Protein AF-A0A4Q7V393-F1 (afdb_monomer)

Mean predicted aligned error: 15.97 Å

Radius of gyration: 27.78 Å; Cα contacts (8 Å, |Δi|>4): 470; chains: 1; bounding box: 63×89×75 Å

pLDDT: mean 82.36, std 20.72, range [25.22, 98.75]

Sequence (342 aa):
MAPRPWSHGHVVAIVEAVCAVVAAGYLVVIGVSAEVEGTAGRSAFDRGLPFLAALVVLALLGRWAVRSWRTAERERAHHQPGHREPGRVELPGTGAAGQAGAEPSGDGSIHDSPRDEQPEVRPTLSGPGRDAVAKVVSVLADAEIFRPQVPDPRLLEQAVADHGEPVTVQAVLAALHEADYWNPGFRFDDHTAALAFHDSHVEQDPGSLRHQIDDLARLTAGEVAIVAGDIDVEWVDGVRAARTRVTLTVGGERLALDYLGTAKQLSTVIPVAVARTLRGLPDGKRPTRRLAWLWSDQGVWITVLPAGVDLARLDADLGDLLEAGVGWEWVDEQQPMAAGEE

Foldseek 3Di:
DDPDDDDPLLVVLVVLLVVLVVQLVVLVVVLVVVVVVPPPPDDPCVSCVSNVVSVVSCVVSVV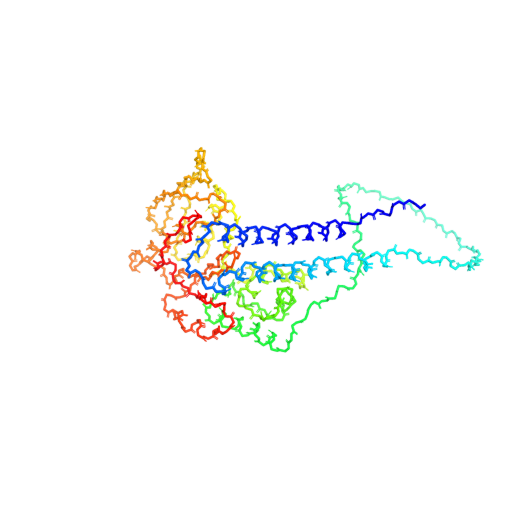VSVVSVVVSVVVVVVVDDDDDDPDDDDDDDDDDDDDDDDDDDDDDDDDPDPDPDDPPPQQADDPVQLVLLVLLLVLCVVQVQWPPDRDDSVLLGRQLCVVNPPAANVSSLVSLVVSCVVPVPRDSCRTHLFKDWQFFQAFQDQVSVVVVQVSVQSNCPPQKHKAWDDWDWADDPPDQKIWIWTWIAINNRIDIDTDIARRRGDWLRVVQVNQLVLVVDDPVRRGQWGWKWWDDPGGIMIGTGGPPDDQVVSCVSSDPSHDDPIGIDGSNVDDTDGRHGD

Structure (mmCIF, N/CA/C/O backbone):
data_AF-A0A4Q7V393-F1
#
_entry.id   AF-A0A4Q7V393-F1
#
loop_
_atom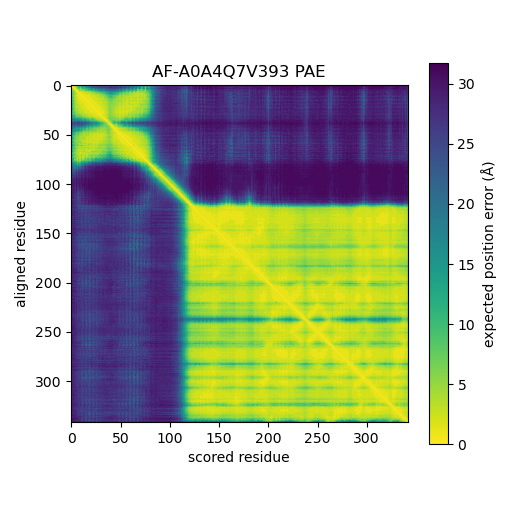_site.group_PDB
_atom_site.id
_atom_site.type_symbol
_atom_site.label_atom_id
_atom_site.label_alt_id
_atom_site.label_comp_id
_atom_site.label_asym_id
_atom_site.label_entity_id
_atom_site.label_seq_id
_atom_site.pdbx_PDB_ins_code
_atom_site.Cartn_x
_atom_site.Cartn_y
_atom_site.Cartn_z
_atom_site.occupancy
_atom_site.B_iso_or_equiv
_atom_site.auth_seq_id
_atom_site.auth_comp_id
_atom_site.auth_asym_id
_atom_site.auth_atom_id
_atom_site.pdbx_PDB_model_num
ATOM 1 N N . MET A 1 1 ? 10.452 -25.549 -51.035 1.00 43.84 1 MET A N 1
ATOM 2 C CA . MET A 1 1 ? 10.735 -25.080 -49.661 1.00 43.84 1 MET A CA 1
ATOM 3 C C . MET A 1 1 ? 9.426 -25.099 -48.895 1.00 43.84 1 MET A C 1
ATOM 5 O O . MET A 1 1 ? 8.494 -24.458 -49.356 1.00 43.84 1 MET A O 1
ATOM 9 N N . ALA A 1 2 ? 9.324 -25.852 -47.798 1.00 38.72 2 ALA A N 1
ATOM 10 C CA . ALA A 1 2 ? 8.160 -25.749 -46.916 1.00 38.72 2 ALA A CA 1
ATOM 11 C C . ALA A 1 2 ? 8.240 -24.437 -46.105 1.00 38.72 2 ALA A C 1
ATOM 13 O O . ALA A 1 2 ? 9.357 -24.034 -45.754 1.00 38.72 2 ALA A O 1
ATOM 14 N N . PRO A 1 3 ? 7.113 -23.762 -45.811 1.00 50.28 3 PRO A N 1
ATOM 15 C CA . PRO A 1 3 ? 7.113 -22.612 -44.912 1.00 50.28 3 PRO A CA 1
ATOM 16 C C . PRO A 1 3 ? 7.606 -23.051 -43.527 1.00 50.28 3 PRO A C 1
ATOM 18 O O . PRO A 1 3 ? 7.148 -24.052 -42.980 1.00 50.28 3 PRO A O 1
ATOM 21 N N . ARG A 1 4 ? 8.590 -22.330 -42.980 1.00 62.09 4 ARG A N 1
ATOM 22 C CA . ARG A 1 4 ? 9.198 -22.661 -41.682 1.00 62.09 4 ARG A CA 1
ATOM 23 C C . ARG A 1 4 ? 8.224 -22.299 -40.549 1.00 62.09 4 ARG A C 1
ATOM 25 O O . ARG A 1 4 ? 7.749 -21.162 -40.547 1.00 62.09 4 ARG A O 1
ATOM 32 N N . PRO A 1 5 ? 7.948 -23.200 -39.588 1.00 71.31 5 PRO A N 1
ATOM 33 C CA . PRO A 1 5 ? 6.987 -22.935 -38.521 1.00 71.31 5 PRO A CA 1
ATOM 34 C C . PRO A 1 5 ? 7.449 -21.782 -37.621 1.00 71.31 5 PRO A C 1
ATOM 36 O O . PRO A 1 5 ? 8.633 -21.655 -37.288 1.00 71.31 5 PRO A O 1
ATOM 39 N N . TRP A 1 6 ? 6.511 -20.917 -37.242 1.00 73.50 6 TRP A N 1
ATOM 40 C CA . TRP A 1 6 ? 6.745 -19.815 -36.307 1.00 73.50 6 TRP A CA 1
ATOM 41 C C . TRP A 1 6 ? 6.840 -20.353 -34.873 1.00 73.50 6 TRP A C 1
ATOM 43 O O . TRP A 1 6 ? 6.048 -21.212 -34.497 1.00 73.50 6 TRP A O 1
ATOM 53 N N . SER A 1 7 ? 7.829 -19.898 -34.090 1.00 77.88 7 SER A N 1
ATOM 54 C CA . SER A 1 7 ? 7.864 -20.198 -32.647 1.00 77.88 7 SER A CA 1
ATOM 55 C C . SER A 1 7 ? 6.992 -19.200 -31.885 1.00 77.88 7 SER A C 1
ATOM 57 O O . SER A 1 7 ? 6.671 -18.135 -32.416 1.00 77.88 7 SER A O 1
ATOM 59 N N . HIS A 1 8 ? 6.651 -19.522 -30.636 1.00 73.00 8 HIS A N 1
ATOM 60 C CA . HIS A 1 8 ? 5.825 -18.676 -29.771 1.00 73.00 8 HIS A CA 1
ATOM 61 C C . HIS A 1 8 ? 6.322 -17.217 -29.715 1.00 73.00 8 HIS A C 1
ATOM 63 O O . HIS A 1 8 ? 5.547 -16.302 -29.980 1.00 73.00 8 HIS A O 1
ATOM 69 N N . GLY A 1 9 ? 7.630 -16.994 -29.530 1.00 72.00 9 GLY A N 1
ATOM 70 C CA . GLY A 1 9 ? 8.226 -15.650 -29.527 1.00 72.00 9 GLY A CA 1
ATOM 71 C C . GLY A 1 9 ? 8.060 -14.858 -30.836 1.00 72.00 9 GLY A C 1
ATOM 72 O O . GLY A 1 9 ? 7.970 -13.635 -30.802 1.00 72.00 9 GLY A O 1
ATOM 73 N N . HIS A 1 10 ? 7.928 -15.524 -31.992 1.00 76.69 10 HIS A N 1
ATOM 74 C CA . HIS A 1 10 ? 7.616 -14.835 -33.255 1.00 76.69 10 HIS A CA 1
ATOM 75 C C . HIS A 1 10 ? 6.139 -14.441 -33.340 1.00 76.69 10 HIS A C 1
ATOM 77 O O . HIS A 1 10 ? 5.823 -13.425 -33.948 1.00 76.69 10 HIS A O 1
ATOM 83 N N . VAL A 1 11 ? 5.235 -15.221 -32.735 1.00 79.12 11 VAL A N 1
ATOM 84 C CA . VAL A 1 11 ? 3.811 -14.867 -32.643 1.00 79.12 11 VAL A CA 1
ATOM 85 C C . VAL A 1 11 ? 3.636 -13.661 -31.720 1.00 79.12 11 VAL A C 1
ATOM 87 O O . VAL A 1 11 ? 2.995 -12.694 -32.121 1.00 79.12 11 VAL A O 1
ATOM 90 N N . VAL A 1 12 ? 4.279 -13.671 -30.547 1.00 75.00 12 VAL A N 1
ATOM 91 C CA . VAL A 1 12 ? 4.282 -12.544 -29.596 1.00 75.00 12 VAL A CA 1
ATOM 92 C C . VAL A 1 12 ? 4.830 -11.270 -30.250 1.00 75.00 12 VAL A C 1
ATOM 94 O O . VAL A 1 12 ? 4.124 -10.267 -30.301 1.00 75.00 12 VAL A O 1
ATOM 97 N N . ALA A 1 13 ? 6.011 -11.327 -30.877 1.00 73.75 13 ALA A N 1
ATOM 98 C CA . ALA A 1 13 ? 6.601 -10.174 -31.567 1.00 73.75 13 ALA A CA 1
ATOM 99 C C . ALA A 1 13 ? 5.730 -9.624 -32.720 1.00 73.75 13 ALA A C 1
ATOM 101 O O . ALA A 1 13 ? 5.739 -8.423 -32.991 1.00 73.75 13 ALA A O 1
ATOM 102 N N . ILE A 1 14 ? 4.961 -10.481 -33.407 1.00 83.12 14 ILE A N 1
ATOM 103 C CA . ILE A 1 14 ? 3.998 -10.049 -34.434 1.00 83.12 14 ILE A CA 1
ATOM 104 C C . ILE A 1 14 ? 2.790 -9.356 -33.795 1.00 83.12 14 ILE A C 1
ATOM 106 O O . ILE A 1 14 ? 2.355 -8.328 -34.310 1.00 83.12 14 ILE A O 1
ATOM 110 N N . VAL A 1 15 ? 2.262 -9.874 -32.682 1.00 83.19 15 VAL A N 1
ATOM 111 C CA . VAL A 1 15 ? 1.162 -9.232 -31.942 1.00 83.19 15 VAL A CA 1
ATOM 112 C C . VAL A 1 15 ? 1.597 -7.862 -31.415 1.00 83.19 15 VAL A C 1
ATOM 114 O O . VAL A 1 15 ? 0.898 -6.882 -31.654 1.00 83.19 15 VAL A O 1
ATOM 117 N N . GLU A 1 16 ? 2.781 -7.756 -30.808 1.00 76.56 16 GLU A N 1
ATOM 118 C CA . GLU A 1 16 ? 3.372 -6.485 -30.359 1.00 76.56 16 GLU A CA 1
ATOM 119 C C . GLU A 1 16 ? 3.506 -5.472 -31.510 1.00 76.56 16 GLU A C 1
ATOM 121 O O . GLU A 1 16 ? 3.095 -4.316 -31.379 1.00 76.56 16 GLU A O 1
ATOM 126 N N . ALA A 1 17 ? 4.014 -5.907 -32.670 1.00 77.06 17 ALA A N 1
ATOM 127 C CA . ALA A 1 17 ? 4.135 -5.058 -33.855 1.00 77.06 17 ALA A CA 1
ATOM 128 C C . ALA A 1 17 ? 2.769 -4.608 -34.411 1.00 77.06 17 ALA A C 1
ATOM 130 O O . ALA A 1 17 ? 2.624 -3.459 -34.832 1.00 77.06 17 ALA A O 1
ATOM 131 N N . VAL A 1 18 ? 1.754 -5.480 -34.395 1.00 86.31 18 VAL A N 1
ATOM 132 C CA . VAL A 1 18 ? 0.382 -5.129 -34.798 1.00 86.31 18 VAL A CA 1
ATOM 133 C C . VAL A 1 18 ? -0.223 -4.121 -33.820 1.00 86.31 18 VAL A C 1
ATOM 135 O O . VAL A 1 18 ? -0.760 -3.108 -34.266 1.00 86.31 18 VAL A O 1
ATOM 138 N N . CYS A 1 19 ? -0.079 -4.328 -32.509 1.00 80.19 19 CYS A N 1
ATOM 139 C CA . CYS A 1 19 ? -0.528 -3.382 -31.486 1.00 80.19 19 CYS A CA 1
ATOM 140 C C . CYS A 1 19 ? 0.135 -2.004 -31.648 1.00 80.19 19 CYS A C 1
ATOM 142 O O . CYS A 1 19 ? -0.559 -0.989 -31.600 1.00 80.19 19 CYS A O 1
ATOM 144 N N . ALA A 1 20 ? 1.443 -1.958 -31.934 1.00 77.38 20 ALA A N 1
ATOM 145 C CA . ALA A 1 20 ? 2.168 -0.715 -32.208 1.00 77.38 20 ALA A CA 1
ATOM 146 C C . ALA A 1 20 ? 1.580 0.063 -33.399 1.00 77.38 20 ALA A C 1
ATOM 148 O O . ALA A 1 20 ? 1.362 1.273 -33.313 1.00 77.38 20 ALA A O 1
ATOM 149 N N . VAL A 1 21 ? 1.290 -0.635 -34.503 1.00 85.56 21 VAL A N 1
ATOM 150 C CA . VAL A 1 21 ? 0.702 -0.037 -35.713 1.00 85.56 21 VAL A CA 1
ATOM 151 C C . VAL A 1 21 ? -0.740 0.419 -35.473 1.00 85.56 21 VAL A C 1
ATOM 153 O O . VAL A 1 21 ? -1.108 1.504 -35.919 1.00 85.56 21 VAL A O 1
ATOM 156 N N . VAL A 1 22 ? -1.548 -0.360 -34.748 1.00 87.75 22 VAL A N 1
ATOM 157 C CA . VAL A 1 22 ? -2.942 -0.006 -34.425 1.00 87.75 22 VAL A CA 1
ATOM 158 C C . VAL A 1 22 ? -3.004 1.221 -33.511 1.00 87.75 22 VAL A C 1
ATOM 160 O O . VAL A 1 22 ? -3.736 2.161 -33.818 1.00 87.75 22 VAL A O 1
ATOM 163 N N . ALA A 1 23 ? -2.206 1.262 -32.440 1.00 83.25 23 ALA A N 1
ATOM 164 C CA . ALA A 1 23 ? -2.167 2.392 -31.510 1.00 83.25 23 ALA A CA 1
ATOM 165 C C . ALA A 1 23 ? -1.696 3.688 -32.194 1.00 83.25 23 ALA A C 1
ATOM 167 O O . ALA A 1 23 ? -2.31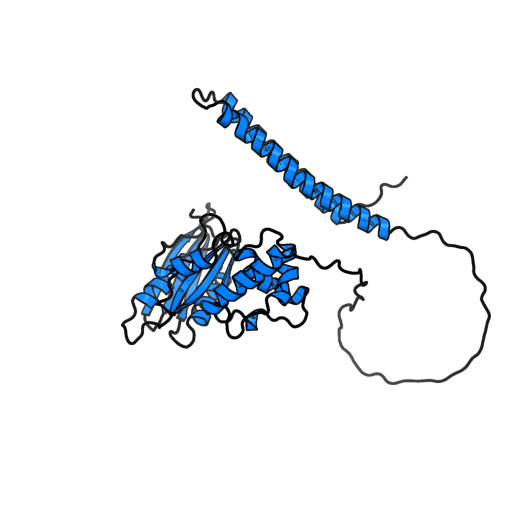0 4.744 -32.039 1.00 83.25 23 ALA A O 1
ATOM 168 N N . ALA A 1 24 ? -0.650 3.610 -33.020 1.00 84.25 24 ALA A N 1
ATOM 169 C CA . ALA A 1 24 ? -0.167 4.761 -33.776 1.00 84.25 24 ALA A CA 1
ATOM 170 C C . ALA A 1 24 ? -1.152 5.213 -34.865 1.00 84.25 24 ALA A C 1
ATOM 172 O O . ALA A 1 24 ? -1.355 6.412 -35.051 1.00 84.25 24 ALA A O 1
ATOM 173 N N . GLY A 1 25 ? -1.813 4.271 -35.546 1.00 85.69 25 GLY A N 1
ATOM 174 C CA . GLY A 1 25 ? -2.884 4.566 -36.497 1.00 85.69 25 GLY A CA 1
ATOM 175 C C . GLY A 1 25 ? -4.063 5.287 -35.841 1.00 85.69 25 GLY A C 1
ATOM 176 O O . GLY A 1 25 ? -4.562 6.265 -36.391 1.00 85.69 25 GLY A O 1
ATOM 177 N N . TYR A 1 26 ? -4.456 4.872 -34.634 1.00 87.50 26 TYR A N 1
ATOM 178 C CA . TYR A 1 26 ? -5.497 5.535 -33.845 1.00 87.50 26 TYR A CA 1
ATOM 179 C C . TYR A 1 26 ? -5.123 6.983 -33.479 1.00 87.50 26 TYR A C 1
ATOM 181 O O . TYR A 1 26 ? -5.926 7.895 -33.677 1.00 87.50 26 TYR A O 1
ATOM 189 N N . LEU A 1 27 ? -3.881 7.227 -33.044 1.00 86.19 27 LEU A N 1
ATOM 190 C CA . LEU A 1 27 ? -3.377 8.579 -32.759 1.00 86.19 27 LEU A CA 1
ATOM 191 C C . LEU A 1 27 ? -3.322 9.474 -34.013 1.00 86.19 27 LEU A C 1
ATOM 193 O O . LEU A 1 27 ? -3.651 10.659 -33.941 1.00 86.19 27 LEU A O 1
ATOM 197 N N . VAL A 1 28 ? -2.977 8.911 -35.176 1.00 85.25 28 VAL A N 1
ATOM 198 C CA . VAL A 1 28 ? -3.048 9.616 -36.470 1.00 85.25 28 VAL A CA 1
ATOM 199 C C . VAL A 1 28 ? -4.495 9.947 -36.849 1.00 85.25 28 VAL A C 1
ATOM 201 O O . VAL A 1 28 ? -4.754 11.059 -37.305 1.00 85.25 28 VAL A O 1
ATOM 204 N N . VAL A 1 29 ? -5.448 9.035 -36.624 1.00 85.19 29 VAL A N 1
ATOM 205 C CA . VAL A 1 29 ? -6.881 9.296 -36.854 1.00 85.19 29 VAL A CA 1
ATOM 206 C C . VAL A 1 29 ? -7.386 10.422 -35.950 1.00 85.19 29 VAL A C 1
ATOM 208 O O . VAL A 1 29 ? -8.037 11.329 -36.457 1.00 85.19 29 VAL A O 1
ATOM 211 N N . ILE A 1 30 ? -7.017 10.445 -34.663 1.00 80.81 30 ILE A N 1
ATOM 212 C CA . ILE A 1 30 ? -7.329 11.567 -33.756 1.00 80.81 30 ILE A CA 1
ATOM 213 C C . ILE A 1 30 ? -6.773 12.891 -34.302 1.00 80.81 30 ILE A C 1
ATOM 215 O O . ILE A 1 30 ? -7.498 13.886 -34.347 1.00 80.81 30 ILE A O 1
ATOM 219 N N . GLY A 1 31 ? -5.511 12.904 -34.749 1.00 79.50 31 GLY A N 1
ATOM 220 C CA . GLY A 1 31 ? -4.879 14.089 -35.336 1.00 79.50 31 GLY A CA 1
ATOM 221 C C . GLY A 1 31 ? -5.621 14.611 -36.571 1.00 79.50 31 GLY A C 1
ATOM 222 O O . GLY A 1 31 ? -5.938 15.796 -36.642 1.00 79.50 31 GLY A O 1
ATOM 223 N N . VAL A 1 32 ? -5.960 13.725 -37.512 1.00 79.38 32 VAL A N 1
ATOM 224 C CA . VAL A 1 32 ? -6.678 14.084 -38.749 1.00 79.38 32 VAL A CA 1
ATOM 225 C C . VAL A 1 32 ? -8.117 14.528 -38.464 1.00 79.38 32 VAL A C 1
ATOM 227 O O . VAL A 1 32 ? -8.558 15.539 -39.008 1.00 79.38 32 VAL A O 1
ATOM 230 N N . SER A 1 33 ? -8.850 13.831 -37.591 1.00 77.50 33 SER A N 1
ATOM 231 C CA . SER A 1 33 ? -10.214 14.218 -37.204 1.00 77.50 33 SER A CA 1
ATOM 232 C C . SER A 1 33 ? -10.251 15.611 -36.568 1.00 77.50 33 SER A C 1
ATOM 234 O O . SER A 1 33 ? -11.109 16.420 -36.919 1.00 77.50 33 SER A O 1
ATOM 236 N N . ALA A 1 34 ? -9.270 15.934 -35.719 1.00 68.88 34 ALA A N 1
ATOM 237 C CA . ALA A 1 34 ? -9.140 17.254 -35.105 1.00 68.88 34 ALA A CA 1
ATOM 238 C C . ALA A 1 34 ? -8.834 18.387 -36.110 1.00 68.88 34 ALA A C 1
ATOM 240 O O . ALA A 1 34 ? -9.164 19.541 -35.831 1.00 68.88 34 ALA A O 1
ATOM 241 N N . GLU A 1 35 ? -8.229 18.095 -37.268 1.00 66.56 35 GLU A N 1
ATOM 242 C CA . GLU A 1 35 ? -8.070 19.075 -38.353 1.00 66.56 35 GLU A CA 1
ATOM 243 C C . GLU A 1 35 ? -9.347 19.228 -39.194 1.00 66.56 35 GLU A C 1
ATOM 245 O O . GLU A 1 35 ? -9.724 20.352 -39.536 1.00 66.56 35 GLU A O 1
ATOM 250 N N . VAL A 1 36 ? -10.040 18.123 -39.497 1.00 65.31 36 VAL A N 1
ATOM 251 C CA . VAL A 1 36 ? -11.263 18.117 -40.326 1.00 65.31 36 VAL A CA 1
ATOM 252 C C . VAL A 1 36 ? -12.432 18.840 -39.647 1.00 65.31 36 VAL A C 1
ATOM 254 O O . VAL A 1 36 ? -13.201 19.518 -40.327 1.00 65.31 36 VAL A O 1
ATOM 257 N N . GLU A 1 37 ? -12.543 18.770 -38.318 1.00 67.19 37 GLU A N 1
ATOM 258 C CA . GLU A 1 37 ? -13.586 19.470 -37.547 1.00 67.19 37 GLU A CA 1
ATOM 259 C C . GLU A 1 37 ? -13.349 20.988 -37.390 1.00 67.19 37 GLU A C 1
ATOM 261 O O . GLU A 1 37 ? -14.150 21.685 -36.768 1.00 67.19 37 GLU A O 1
ATOM 266 N N . GLY A 1 38 ? -12.286 21.541 -37.989 1.00 61.69 38 GLY A N 1
ATOM 267 C CA . GLY A 1 38 ? -12.134 22.989 -38.146 1.00 61.69 38 GLY A CA 1
ATOM 268 C C . GLY A 1 38 ? -11.838 23.743 -36.846 1.00 61.69 38 GLY A C 1
ATOM 269 O O . GLY A 1 38 ? -12.409 24.808 -36.604 1.00 61.69 38 GLY A O 1
ATOM 270 N N . THR A 1 39 ? -10.926 23.235 -36.007 1.00 55.56 39 THR A N 1
ATOM 271 C CA . THR A 1 39 ? -10.567 23.866 -34.722 1.00 55.56 39 THR A CA 1
ATOM 272 C C . THR A 1 39 ? -9.726 25.144 -34.887 1.00 55.56 39 THR A C 1
ATOM 274 O O . THR A 1 39 ? -8.515 25.165 -34.638 1.00 55.56 39 THR A O 1
ATOM 277 N N . ALA A 1 40 ? -10.371 26.237 -35.297 1.00 53.25 40 ALA A N 1
ATOM 278 C CA . ALA A 1 40 ? -9.778 27.568 -35.369 1.00 53.25 40 ALA A CA 1
ATOM 279 C C . ALA A 1 40 ? -9.383 28.070 -33.965 1.00 53.25 40 ALA A C 1
ATOM 281 O O . ALA A 1 40 ? -10.225 28.514 -33.190 1.00 53.25 40 ALA A O 1
ATOM 282 N N . GLY A 1 41 ? -8.088 27.996 -33.639 1.00 61.56 41 GLY A N 1
ATOM 283 C CA . GLY A 1 41 ? -7.529 28.491 -32.373 1.00 61.56 41 GLY A CA 1
ATOM 284 C C . GLY A 1 41 ? -6.413 27.631 -31.775 1.00 61.56 41 GLY A C 1
ATOM 285 O O . GLY A 1 41 ? -5.619 28.146 -30.993 1.00 61.56 41 GLY A O 1
ATOM 286 N N . ARG A 1 42 ? -6.293 26.352 -32.164 1.00 67.25 42 ARG A N 1
ATOM 287 C CA . ARG A 1 42 ? -5.203 25.479 -31.687 1.00 67.25 42 ARG A CA 1
ATOM 288 C C . ARG A 1 42 ? -3.846 25.898 -32.250 1.00 67.25 42 ARG A C 1
ATOM 290 O O . ARG A 1 42 ? -3.717 26.207 -33.444 1.00 67.25 42 ARG A O 1
ATOM 297 N N . SER A 1 43 ? -2.821 25.867 -31.401 1.00 73.62 43 SER A N 1
ATOM 298 C CA . SER A 1 43 ? -1.451 26.183 -31.799 1.00 73.62 43 SER A CA 1
ATOM 299 C C . SER A 1 43 ? -0.925 25.159 -32.817 1.00 73.62 43 SER A C 1
ATOM 301 O O . SER A 1 43 ? -1.521 24.102 -33.047 1.00 73.62 43 SER A O 1
ATOM 303 N N . ALA A 1 44 ? 0.199 25.468 -33.467 1.00 70.69 44 ALA A N 1
ATOM 304 C CA . ALA A 1 44 ? 0.870 24.498 -34.336 1.00 70.69 44 ALA A CA 1
ATOM 305 C C . ALA A 1 44 ? 1.407 23.285 -33.546 1.00 70.69 44 ALA A C 1
ATOM 307 O O . ALA A 1 44 ? 1.535 22.199 -34.103 1.00 70.69 44 ALA A O 1
ATOM 308 N N . PHE A 1 45 ? 1.676 23.462 -32.247 1.00 70.06 45 PHE A N 1
ATOM 309 C CA . PHE A 1 45 ? 2.140 22.409 -31.350 1.00 70.06 45 PHE A CA 1
ATOM 310 C C . PHE A 1 45 ? 1.022 21.403 -31.035 1.00 70.06 45 PHE A C 1
ATOM 312 O O . PHE A 1 45 ? 1.215 20.206 -31.228 1.00 70.06 45 PHE A O 1
ATOM 319 N N . ASP A 1 46 ? -0.176 21.883 -30.681 1.00 70.31 46 ASP A N 1
ATOM 320 C CA . ASP A 1 46 ? -1.331 21.024 -30.351 1.00 70.31 46 ASP A CA 1
ATOM 321 C C . ASP A 1 46 ? -1.769 20.148 -31.535 1.00 70.31 46 ASP A C 1
ATOM 323 O O . ASP A 1 46 ? -2.252 19.035 -31.350 1.00 70.31 46 ASP A O 1
ATOM 327 N N . ARG A 1 47 ? -1.580 20.648 -32.764 1.00 72.44 47 ARG A N 1
ATOM 328 C CA . ARG A 1 47 ? -1.816 19.889 -34.002 1.00 72.44 47 ARG A CA 1
ATOM 329 C C . ARG A 1 47 ? -0.731 18.850 -34.280 1.00 72.44 47 ARG A C 1
ATOM 331 O O . ARG A 1 47 ? -1.040 17.790 -34.805 1.00 72.44 47 ARG A O 1
ATOM 338 N N . GLY A 1 48 ? 0.523 19.122 -33.915 1.00 76.62 48 GLY A N 1
ATOM 339 C CA . GLY A 1 48 ? 1.636 18.180 -34.078 1.00 76.62 48 GLY A CA 1
ATOM 340 C C . GLY A 1 48 ? 1.684 17.071 -33.020 1.00 76.62 48 GLY A C 1
ATOM 341 O O . GLY A 1 48 ? 2.210 15.991 -33.290 1.00 76.62 48 GLY A O 1
ATOM 342 N N . LEU A 1 49 ? 1.131 17.312 -31.828 1.00 81.81 49 LEU A N 1
ATOM 343 C CA . LEU A 1 49 ? 1.273 16.431 -30.666 1.00 81.81 49 LEU A CA 1
ATOM 344 C C . LEU A 1 49 ? 0.747 14.991 -30.876 1.00 81.81 49 LEU A C 1
ATOM 346 O O . LEU A 1 49 ? 1.484 14.071 -30.520 1.00 81.81 49 LEU A O 1
ATOM 350 N N . PRO A 1 50 ? -0.416 14.731 -31.516 1.00 81.75 50 PRO A N 1
ATOM 351 C CA . PRO A 1 50 ? -0.866 13.362 -31.801 1.00 81.75 50 PRO A CA 1
ATOM 352 C C . PRO A 1 50 ? 0.086 12.594 -32.730 1.00 81.75 50 PRO A C 1
ATOM 354 O O . PRO A 1 50 ? 0.316 11.401 -32.542 1.00 81.75 50 PRO A O 1
ATOM 357 N N . PHE A 1 51 ? 0.698 13.279 -33.702 1.00 84.38 51 PHE A N 1
ATOM 358 C CA . PHE A 1 51 ? 1.661 12.678 -34.630 1.00 84.38 51 PHE A CA 1
ATOM 359 C C . PHE A 1 51 ? 3.012 12.406 -33.956 1.00 84.38 51 PHE A C 1
ATOM 361 O O . PHE A 1 51 ? 3.622 11.365 -34.198 1.00 84.38 51 PHE A O 1
ATOM 368 N N . LEU A 1 52 ? 3.464 13.299 -33.068 1.00 84.56 52 LEU A N 1
ATOM 369 C CA . LEU A 1 52 ? 4.647 13.067 -32.233 1.00 84.56 52 LEU A CA 1
ATOM 370 C C . LEU A 1 52 ? 4.426 11.889 -31.273 1.00 84.56 52 LEU A C 1
ATOM 372 O O . LEU A 1 52 ? 5.289 11.019 -31.180 1.00 84.56 52 LEU A O 1
ATOM 376 N N . ALA A 1 53 ? 3.256 11.803 -30.635 1.00 81.88 53 ALA A N 1
ATOM 377 C CA . ALA A 1 53 ? 2.877 10.662 -29.805 1.00 81.88 53 ALA A CA 1
ATOM 378 C C . ALA A 1 53 ? 2.846 9.353 -30.617 1.00 81.88 53 ALA A C 1
ATOM 380 O O . ALA A 1 53 ? 3.428 8.359 -30.189 1.00 81.88 53 ALA A O 1
ATOM 381 N N . ALA A 1 54 ? 2.268 9.358 -31.824 1.00 83.62 54 ALA A N 1
ATOM 382 C CA . ALA A 1 54 ? 2.267 8.197 -32.718 1.00 83.62 54 ALA A CA 1
ATOM 383 C C . ALA A 1 54 ? 3.691 7.731 -33.086 1.00 83.62 54 ALA A C 1
ATOM 385 O O . ALA A 1 54 ? 3.965 6.530 -33.094 1.00 83.62 54 ALA A O 1
ATOM 386 N N . LEU A 1 55 ? 4.616 8.665 -33.341 1.00 84.44 55 LEU A N 1
ATOM 387 C CA . LEU A 1 55 ? 6.028 8.358 -33.597 1.00 84.44 55 LEU A CA 1
ATOM 388 C C . LEU A 1 55 ? 6.736 7.776 -32.364 1.00 84.44 55 LEU A C 1
ATOM 390 O O . LEU A 1 55 ? 7.507 6.828 -32.508 1.00 84.44 55 LEU A O 1
ATOM 394 N N . VAL A 1 56 ? 6.465 8.298 -31.163 1.00 85.31 56 VAL A N 1
ATOM 395 C CA . VAL A 1 56 ? 7.018 7.766 -29.904 1.00 85.31 56 VAL A CA 1
ATOM 396 C C . VAL A 1 56 ? 6.488 6.357 -29.625 1.00 85.31 56 VAL A C 1
ATOM 398 O O . VAL A 1 56 ? 7.280 5.459 -29.344 1.00 85.31 56 VAL A O 1
ATOM 401 N N . VAL A 1 57 ? 5.183 6.123 -29.788 1.00 82.50 57 VAL A N 1
ATOM 402 C CA . VAL A 1 57 ? 4.555 4.800 -29.623 1.00 82.50 57 VAL A CA 1
ATOM 403 C C . VAL A 1 57 ? 5.134 3.782 -30.613 1.00 82.50 57 VAL A C 1
ATOM 405 O O . VAL A 1 57 ? 5.519 2.687 -30.202 1.00 82.50 57 VAL A O 1
ATOM 408 N N . LEU A 1 58 ? 5.296 4.148 -31.893 1.00 83.88 58 LEU A N 1
ATOM 409 C CA . LEU A 1 58 ? 5.971 3.300 -32.888 1.00 83.88 58 LEU A CA 1
ATOM 410 C C . LEU A 1 58 ? 7.435 3.025 -32.531 1.00 83.88 58 LEU A C 1
ATOM 412 O O . LEU A 1 58 ? 7.904 1.904 -32.714 1.00 83.88 58 LEU A O 1
ATOM 416 N N . ALA A 1 59 ? 8.165 4.024 -32.032 1.00 81.75 59 ALA A N 1
ATOM 417 C CA . ALA A 1 59 ? 9.567 3.866 -31.666 1.00 81.75 59 ALA A CA 1
ATOM 418 C C . ALA A 1 59 ? 9.750 2.947 -30.448 1.00 81.75 59 ALA A C 1
ATOM 420 O O . ALA A 1 59 ? 10.636 2.093 -30.468 1.00 81.75 59 ALA A O 1
ATOM 421 N N . LEU A 1 60 ? 8.917 3.088 -29.413 1.00 80.62 60 LEU A N 1
ATOM 422 C CA . LEU A 1 60 ? 8.988 2.283 -28.191 1.00 80.62 60 LEU A CA 1
ATOM 423 C C . LEU A 1 60 ? 8.503 0.848 -28.433 1.00 80.62 60 LEU A C 1
ATOM 425 O O . LEU A 1 60 ? 9.280 -0.094 -28.266 1.00 80.62 60 LEU A O 1
ATOM 429 N N . LEU A 1 61 ? 7.266 0.671 -28.906 1.00 78.12 61 LEU A N 1
ATOM 430 C CA . LEU A 1 61 ? 6.693 -0.661 -29.128 1.00 78.12 61 LEU A CA 1
ATOM 431 C C . LEU A 1 61 ? 7.353 -1.381 -30.312 1.00 78.12 61 LEU A C 1
ATOM 433 O O . LEU A 1 61 ? 7.576 -2.585 -30.252 1.00 78.12 61 LEU A O 1
ATOM 437 N N . GLY A 1 62 ? 7.763 -0.656 -31.358 1.00 76.00 62 GLY A N 1
ATOM 438 C CA . GLY A 1 62 ? 8.545 -1.225 -32.459 1.00 76.00 62 GLY A CA 1
ATOM 439 C C . GLY A 1 62 ? 9.940 -1.681 -32.019 1.00 76.00 62 GLY A C 1
ATOM 440 O O . GLY A 1 62 ? 10.402 -2.740 -32.441 1.00 76.00 62 GLY A O 1
ATOM 441 N N . ARG A 1 63 ? 10.607 -0.942 -31.119 1.00 82.19 63 ARG A N 1
ATOM 442 C CA . ARG A 1 63 ? 11.868 -1.385 -30.494 1.00 82.19 63 ARG A CA 1
ATOM 443 C C . ARG A 1 63 ? 11.659 -2.622 -29.619 1.00 82.19 63 ARG A C 1
ATOM 445 O O . ARG A 1 63 ? 12.547 -3.476 -29.595 1.00 8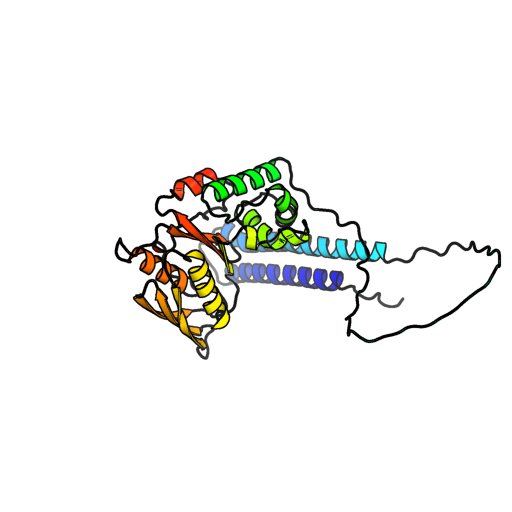2.19 63 ARG A O 1
ATOM 452 N N . TRP A 1 64 ? 10.521 -2.724 -28.934 1.00 76.44 64 TRP A N 1
ATOM 453 C CA . TRP A 1 64 ? 10.165 -3.885 -28.118 1.00 76.44 64 TRP A CA 1
ATOM 454 C C . TRP A 1 64 ? 9.907 -5.119 -28.994 1.00 76.44 64 TRP A C 1
ATOM 456 O O . TRP A 1 64 ? 10.652 -6.086 -28.876 1.00 76.44 64 TRP A O 1
ATOM 466 N N . ALA A 1 65 ? 9.044 -5.019 -30.009 1.00 74.50 65 ALA A N 1
ATOM 467 C CA . ALA A 1 65 ? 8.803 -6.083 -30.990 1.00 74.50 65 ALA A CA 1
ATOM 468 C C . ALA A 1 65 ? 10.084 -6.545 -31.716 1.00 74.50 65 ALA A C 1
ATOM 470 O O . ALA A 1 65 ? 10.306 -7.740 -31.914 1.00 74.50 65 ALA A O 1
ATOM 471 N N . VAL A 1 66 ? 10.988 -5.620 -32.071 1.00 76.69 66 VAL A N 1
ATOM 472 C CA . VAL A 1 66 ? 12.309 -5.959 -32.640 1.00 76.69 66 VAL A CA 1
ATOM 473 C C . VAL A 1 66 ? 13.210 -6.668 -31.622 1.00 76.69 66 VAL A C 1
ATOM 475 O O . VAL A 1 66 ? 14.021 -7.510 -32.015 1.00 76.69 66 VAL A O 1
ATOM 478 N N . ARG A 1 67 ? 13.098 -6.363 -30.323 1.00 80.94 67 ARG A N 1
ATOM 479 C CA . ARG A 1 67 ? 13.808 -7.086 -29.257 1.00 80.94 67 ARG A CA 1
ATOM 480 C C . ARG A 1 67 ? 13.242 -8.499 -29.110 1.00 80.94 67 ARG A C 1
ATOM 482 O O . ARG A 1 67 ? 14.027 -9.436 -29.222 1.00 80.94 67 ARG A O 1
ATOM 489 N N . SER A 1 68 ? 11.925 -8.651 -28.979 1.00 72.75 68 SER A N 1
ATOM 490 C CA . SER A 1 68 ? 11.215 -9.938 -28.911 1.00 72.75 68 SER A CA 1
ATOM 491 C C . SER A 1 68 ? 11.544 -10.835 -30.110 1.00 72.75 68 SER A C 1
ATOM 493 O O . SER A 1 68 ? 11.939 -11.990 -29.943 1.00 72.75 68 SER A O 1
ATOM 495 N N . TRP A 1 69 ? 11.516 -10.280 -31.328 1.00 76.50 69 TRP A N 1
ATOM 496 C CA . TRP A 1 69 ? 11.903 -10.992 -32.550 1.00 76.50 69 TRP A CA 1
ATOM 497 C C . TRP A 1 69 ? 13.370 -11.444 -32.529 1.00 76.50 69 TRP A C 1
ATOM 499 O O . TRP A 1 69 ? 13.669 -12.591 -32.850 1.00 76.50 69 TRP A O 1
ATOM 509 N N . ARG A 1 70 ? 14.303 -10.578 -32.107 1.00 80.44 70 ARG A N 1
ATOM 510 C CA . ARG A 1 70 ? 15.733 -10.929 -32.000 1.00 80.44 70 ARG A CA 1
ATOM 511 C C . ARG A 1 70 ? 16.005 -11.979 -30.925 1.00 80.44 70 ARG A C 1
ATOM 513 O O . ARG A 1 70 ? 16.911 -12.787 -31.109 1.00 80.44 70 ARG A O 1
ATOM 520 N N . THR A 1 71 ? 15.258 -11.981 -29.822 1.00 74.75 71 THR A N 1
ATOM 521 C CA . THR A 1 71 ? 15.318 -13.048 -28.812 1.00 74.75 71 THR A CA 1
ATOM 522 C C . THR A 1 71 ? 14.877 -14.372 -29.435 1.00 74.75 71 THR A C 1
ATOM 524 O O . THR A 1 71 ? 15.639 -15.337 -29.418 1.00 74.75 71 THR A O 1
ATOM 527 N N . ALA A 1 72 ? 13.742 -14.381 -30.136 1.00 72.62 72 ALA A N 1
ATOM 528 C CA . ALA A 1 72 ? 13.228 -15.570 -30.808 1.00 72.62 72 ALA A CA 1
ATOM 529 C C . ALA A 1 72 ? 14.130 -16.064 -31.971 1.00 72.62 72 ALA A C 1
ATOM 531 O O . ALA A 1 7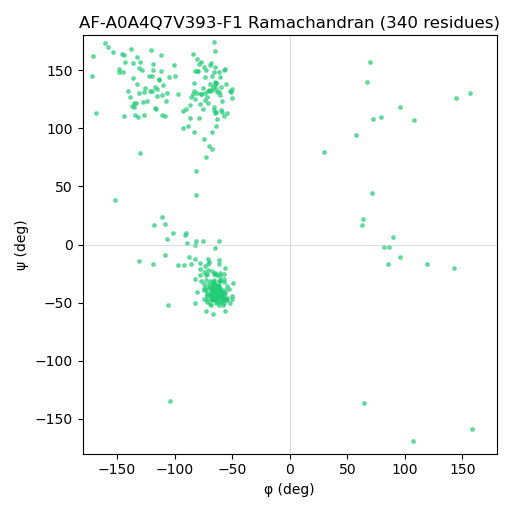2 ? 14.214 -17.266 -32.240 1.00 72.62 72 ALA A O 1
ATOM 532 N N . GLU A 1 73 ? 14.856 -15.175 -32.659 1.00 73.38 73 GLU A N 1
ATOM 533 C CA . GLU A 1 73 ? 15.895 -15.553 -33.631 1.00 73.38 73 GLU A CA 1
ATOM 534 C C . GLU A 1 73 ? 17.130 -16.182 -32.966 1.00 73.38 73 GLU A C 1
ATOM 536 O O . GLU A 1 73 ? 17.694 -17.131 -33.515 1.00 73.38 73 GLU A O 1
ATOM 541 N N . ARG A 1 74 ? 17.535 -15.711 -31.778 1.00 72.75 74 ARG A N 1
ATOM 542 C CA . ARG A 1 74 ? 18.639 -16.305 -31.000 1.00 72.75 74 ARG A CA 1
ATOM 543 C C . ARG A 1 74 ? 18.270 -17.694 -30.490 1.00 72.75 74 ARG A C 1
ATOM 545 O O . ARG A 1 74 ? 19.025 -18.633 -30.724 1.00 72.75 74 ARG A O 1
ATOM 552 N N . GLU A 1 75 ? 17.084 -17.854 -29.903 1.00 63.47 75 GLU A N 1
ATOM 553 C CA . GLU A 1 75 ? 16.525 -19.159 -29.514 1.00 63.47 75 GLU A CA 1
ATOM 554 C C . GLU A 1 75 ? 16.581 -20.165 -30.676 1.00 63.47 75 GLU A C 1
ATOM 556 O O . GLU A 1 75 ? 17.019 -21.304 -30.508 1.00 63.47 75 GLU A O 1
ATOM 561 N N . ARG A 1 76 ? 16.203 -19.725 -31.887 1.00 63.69 76 ARG A N 1
ATOM 562 C CA . ARG A 1 76 ? 16.275 -20.533 -33.114 1.00 63.69 76 ARG A CA 1
ATOM 563 C C . ARG A 1 76 ? 17.697 -20.850 -33.569 1.00 63.69 76 ARG A C 1
ATOM 565 O O . ARG A 1 76 ? 17.915 -21.951 -34.069 1.00 63.69 76 ARG A O 1
ATOM 572 N N . ALA A 1 77 ? 18.641 -19.921 -33.426 1.00 59.06 77 ALA A N 1
ATOM 573 C CA . ALA A 1 77 ? 20.044 -20.159 -33.764 1.00 59.06 77 ALA A CA 1
ATOM 574 C C . ALA A 1 77 ? 20.664 -21.237 -32.856 1.00 59.06 77 ALA A C 1
ATOM 576 O O . ALA A 1 77 ? 21.431 -22.069 -33.334 1.00 59.06 77 ALA A O 1
ATOM 577 N N . HIS A 1 78 ? 20.265 -21.281 -31.581 1.00 51.56 78 HIS A N 1
ATOM 578 C CA . HIS A 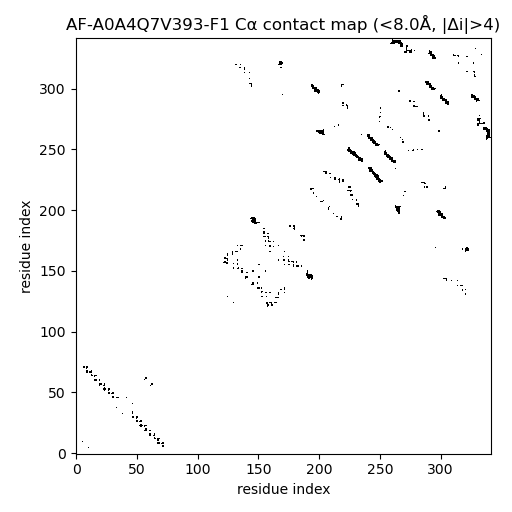1 78 ? 20.661 -22.333 -30.640 1.00 51.56 78 HIS A CA 1
ATOM 579 C C . HIS A 1 78 ? 19.943 -23.678 -30.881 1.00 51.56 78 HIS A C 1
ATOM 581 O O . HIS A 1 78 ? 20.494 -24.725 -30.558 1.00 51.56 78 HIS A O 1
ATOM 587 N N . HIS A 1 79 ? 18.767 -23.675 -31.518 1.00 47.88 79 HIS A N 1
ATOM 588 C CA . HIS A 1 79 ? 18.010 -24.883 -31.886 1.00 47.88 79 HIS A CA 1
ATOM 589 C C . HIS A 1 79 ? 18.344 -25.454 -33.276 1.00 47.88 79 HIS A C 1
ATOM 591 O O . HIS A 1 79 ? 17.640 -26.342 -33.764 1.00 47.88 79 HIS A O 1
ATOM 597 N N . GLN A 1 80 ? 19.393 -24.973 -33.9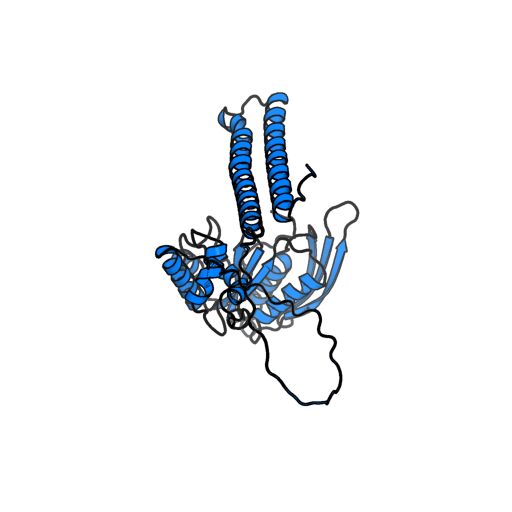49 1.00 43.12 80 GLN A N 1
ATOM 598 C CA . GLN A 1 80 ? 19.813 -25.536 -35.231 1.00 43.12 80 GLN A CA 1
ATOM 599 C C . GLN A 1 80 ? 20.776 -26.717 -34.988 1.00 43.12 80 GLN A C 1
ATOM 601 O O . GLN A 1 80 ? 21.910 -26.485 -34.571 1.00 43.12 80 GLN A O 1
ATOM 606 N N . PRO A 1 81 ? 20.372 -27.985 -35.224 1.00 39.44 81 PRO A N 1
ATOM 607 C CA . PRO A 1 81 ? 21.229 -29.127 -34.926 1.00 39.44 81 PRO A CA 1
ATOM 608 C C . PRO A 1 81 ? 22.462 -29.101 -35.831 1.00 39.44 81 PRO A C 1
ATOM 610 O O . PRO A 1 81 ? 22.351 -29.163 -37.059 1.00 39.44 81 PRO A O 1
ATOM 613 N N . GLY A 1 82 ? 23.636 -28.998 -35.205 1.00 38.34 82 GLY A N 1
ATOM 614 C CA . GLY A 1 82 ? 24.922 -28.955 -35.890 1.00 38.34 82 GLY A CA 1
ATOM 615 C C . GLY A 1 82 ? 25.158 -30.176 -36.781 1.00 38.34 82 GLY A C 1
ATOM 616 O O . GLY A 1 82 ? 24.667 -31.278 -36.519 1.00 38.34 82 GLY A O 1
ATOM 617 N N . HIS A 1 83 ? 25.925 -29.972 -37.853 1.00 35.28 83 HIS A N 1
ATOM 618 C CA . HIS A 1 83 ? 26.331 -31.037 -38.766 1.00 35.28 83 HIS A CA 1
ATOM 619 C C . HIS A 1 83 ? 26.936 -32.233 -38.013 1.00 35.28 83 HIS A C 1
ATOM 621 O O . HIS A 1 83 ? 27.863 -32.076 -37.224 1.00 35.28 83 HIS A O 1
ATOM 627 N N . ARG A 1 84 ? 26.463 -33.445 -38.332 1.00 32.25 84 ARG A N 1
ATOM 628 C CA . ARG A 1 84 ? 27.141 -34.692 -37.952 1.00 32.25 84 ARG A CA 1
ATOM 629 C C . ARG A 1 84 ? 28.551 -34.718 -38.543 1.00 32.25 84 ARG A C 1
ATOM 631 O O . ARG A 1 84 ? 28.688 -34.846 -39.761 1.00 32.25 84 ARG A O 1
ATOM 638 N N . GLU A 1 85 ? 29.571 -34.720 -37.693 1.00 31.22 85 GLU A N 1
ATOM 639 C CA . GLU A 1 85 ? 30.876 -35.263 -38.068 1.00 31.22 85 GLU A CA 1
ATOM 640 C C . GLU A 1 85 ? 30.790 -36.800 -38.189 1.00 31.22 85 GLU A C 1
ATOM 642 O O . GLU A 1 85 ? 30.226 -37.462 -37.310 1.00 31.22 85 GLU A O 1
ATOM 647 N N . PRO A 1 86 ? 31.324 -37.409 -39.263 1.00 35.03 86 PRO A N 1
ATOM 648 C CA . PRO A 1 86 ? 31.408 -38.859 -39.391 1.00 35.03 86 PRO A CA 1
ATOM 649 C C . PRO A 1 86 ? 32.718 -39.380 -38.773 1.00 35.03 86 PRO A C 1
ATOM 651 O O . PRO A 1 86 ? 33.773 -39.305 -39.396 1.00 35.03 86 PRO A O 1
ATOM 654 N N . GLY A 1 87 ? 32.651 -39.941 -37.560 1.00 28.61 87 GLY A N 1
ATOM 655 C CA . GLY A 1 87 ? 33.847 -40.353 -36.802 1.00 28.61 87 GLY A CA 1
ATOM 656 C C . GLY A 1 87 ? 33.648 -41.515 -35.820 1.00 28.61 87 GLY A C 1
ATOM 657 O O . GLY A 1 87 ? 34.196 -41.494 -34.724 1.00 28.61 87 GLY A O 1
ATOM 658 N N . ARG A 1 88 ? 32.846 -42.528 -36.174 1.00 30.28 88 ARG A N 1
ATOM 659 C CA . ARG A 1 88 ? 32.631 -43.727 -35.338 1.00 30.28 88 ARG A CA 1
ATOM 660 C C . ARG A 1 88 ? 33.816 -44.693 -35.443 1.00 30.28 88 ARG A C 1
ATOM 662 O O . ARG A 1 88 ? 34.039 -45.250 -36.514 1.00 30.28 88 ARG A O 1
ATOM 669 N N . VAL A 1 89 ? 34.461 -44.997 -34.317 1.00 32.25 89 VAL A N 1
ATOM 670 C CA . VAL A 1 89 ? 35.153 -46.279 -34.097 1.00 32.25 89 VAL A CA 1
ATOM 671 C C . VAL A 1 89 ? 34.729 -46.819 -32.733 1.00 32.25 89 VAL A C 1
ATOM 673 O O . VAL A 1 89 ? 35.088 -46.269 -31.697 1.00 32.25 89 VAL A O 1
ATOM 676 N N . GLU A 1 90 ? 33.941 -47.891 -32.740 1.00 33.72 90 GLU A N 1
ATOM 677 C CA . GLU A 1 90 ? 33.675 -48.700 -31.547 1.00 33.72 90 GLU A CA 1
ATOM 678 C C . GLU A 1 90 ? 34.845 -49.651 -31.282 1.00 33.72 90 GLU A C 1
ATOM 680 O O . GLU A 1 90 ? 35.450 -50.176 -32.218 1.00 33.72 90 GLU A O 1
ATOM 685 N N . LEU A 1 91 ? 35.084 -49.963 -30.007 1.00 31.41 91 LEU A N 1
ATOM 686 C CA . LEU A 1 91 ? 35.804 -51.166 -29.593 1.00 31.41 91 LEU A CA 1
ATOM 687 C C . LEU A 1 91 ? 34.937 -51.957 -28.594 1.00 31.41 91 LEU A C 1
ATOM 689 O O . LEU A 1 91 ? 34.329 -51.339 -27.718 1.00 31.41 91 LEU A O 1
ATOM 693 N N . PRO A 1 92 ? 34.817 -53.293 -28.730 1.00 34.69 92 PRO A N 1
ATOM 694 C CA . PRO A 1 92 ? 33.798 -54.057 -28.016 1.00 34.69 92 PRO A CA 1
ATOM 695 C C . PRO A 1 92 ? 34.296 -54.784 -26.754 1.00 34.69 92 PRO A C 1
ATOM 697 O O . PRO A 1 92 ? 35.339 -55.429 -26.770 1.00 34.69 92 PRO A O 1
ATOM 700 N N . GLY A 1 93 ? 33.417 -54.841 -25.747 1.00 28.75 93 GLY A N 1
ATOM 701 C CA . GLY A 1 93 ? 33.107 -56.087 -25.028 1.00 28.75 93 GLY A CA 1
ATOM 702 C C . GLY A 1 93 ? 33.841 -56.400 -23.715 1.00 28.75 93 GLY A C 1
ATOM 703 O O . GLY A 1 93 ? 35.042 -56.619 -23.723 1.00 28.75 93 GLY A O 1
ATOM 704 N N . THR A 1 94 ? 33.052 -56.508 -22.631 1.00 29.94 94 THR A N 1
ATOM 705 C CA . THR A 1 94 ? 33.020 -57.500 -21.510 1.00 29.94 94 THR A CA 1
ATOM 706 C C . THR A 1 94 ? 32.348 -56.813 -20.302 1.00 29.94 94 THR A C 1
ATOM 708 O O . THR A 1 94 ? 32.763 -55.714 -19.964 1.00 29.94 94 THR A O 1
ATOM 711 N N . GLY A 1 95 ? 31.349 -57.330 -19.577 1.00 27.25 95 GLY A N 1
ATOM 712 C CA . GLY A 1 95 ? 30.650 -58.619 -19.612 1.00 27.25 95 GLY A CA 1
ATOM 713 C C . GLY A 1 95 ? 30.265 -59.089 -18.188 1.00 27.25 95 GLY A C 1
ATOM 714 O O . GLY A 1 95 ? 31.166 -59.240 -17.372 1.00 27.25 95 GLY A O 1
ATOM 715 N N . ALA A 1 96 ? 28.966 -59.397 -17.968 1.00 28.11 96 ALA A N 1
ATOM 716 C CA . ALA A 1 96 ? 28.317 -60.021 -16.778 1.00 28.11 96 ALA A CA 1
ATOM 717 C C . ALA A 1 96 ? 28.221 -59.196 -15.455 1.00 28.11 96 ALA A C 1
ATOM 719 O O . ALA A 1 96 ? 29.035 -58.307 -15.245 1.00 28.11 96 ALA A O 1
ATOM 720 N N . ALA A 1 97 ? 27.300 -59.445 -14.493 1.00 29.80 97 ALA A N 1
ATOM 721 C CA . ALA A 1 97 ? 25.930 -60.034 -14.496 1.00 29.80 97 ALA A CA 1
ATOM 722 C C . ALA A 1 97 ? 25.224 -59.882 -13.104 1.00 29.80 97 ALA A C 1
ATOM 724 O O . ALA A 1 97 ? 25.909 -59.736 -12.097 1.00 29.80 97 ALA A O 1
ATOM 725 N N . GLY A 1 98 ? 23.882 -60.027 -13.041 1.00 25.70 98 GLY A N 1
ATOM 726 C CA . GLY A 1 98 ? 23.059 -60.196 -11.808 1.00 25.70 98 GLY A CA 1
ATOM 727 C C . GLY A 1 98 ? 22.204 -58.962 -11.435 1.00 25.70 98 GLY A C 1
ATOM 728 O O . GLY A 1 98 ? 22.765 -57.910 -11.173 1.00 25.70 98 GLY A O 1
ATOM 729 N N . GLN A 1 99 ? 20.869 -58.941 -11.602 1.00 28.98 99 GLN A N 1
ATOM 730 C CA . GLN A 1 99 ? 19.780 -59.590 -10.818 1.00 28.98 99 GLN A CA 1
ATOM 731 C C . GLN A 1 99 ? 19.598 -59.045 -9.378 1.00 28.98 99 GLN A C 1
ATOM 733 O O . GLN A 1 99 ? 20.587 -58.898 -8.678 1.00 28.98 99 GLN A O 1
ATOM 738 N N . ALA A 1 100 ? 18.393 -58.845 -8.816 1.00 27.75 100 ALA A N 1
ATOM 739 C CA . ALA A 1 100 ? 17.030 -58.652 -9.351 1.00 27.75 100 ALA A CA 1
ATOM 740 C C . ALA A 1 100 ? 16.061 -58.268 -8.194 1.00 27.75 100 ALA A C 1
ATOM 742 O O . ALA A 1 100 ? 16.163 -58.852 -7.123 1.00 27.75 100 ALA A O 1
ATOM 743 N N . GLY A 1 101 ? 15.070 -57.400 -8.453 1.00 25.22 101 GLY A N 1
ATOM 744 C CA . GLY A 1 101 ? 13.745 -57.408 -7.798 1.00 25.22 101 GLY A CA 1
ATOM 745 C C . GLY A 1 101 ? 13.561 -56.811 -6.388 1.00 25.22 101 GLY A C 1
ATOM 746 O O . GLY A 1 101 ? 13.892 -57.454 -5.398 1.00 25.22 101 GLY A O 1
ATOM 747 N N . ALA A 1 102 ? 12.858 -55.671 -6.315 1.00 27.97 102 ALA A N 1
ATOM 748 C CA . ALA A 1 102 ? 11.804 -55.382 -5.325 1.00 27.97 102 ALA A CA 1
ATOM 749 C C . ALA A 1 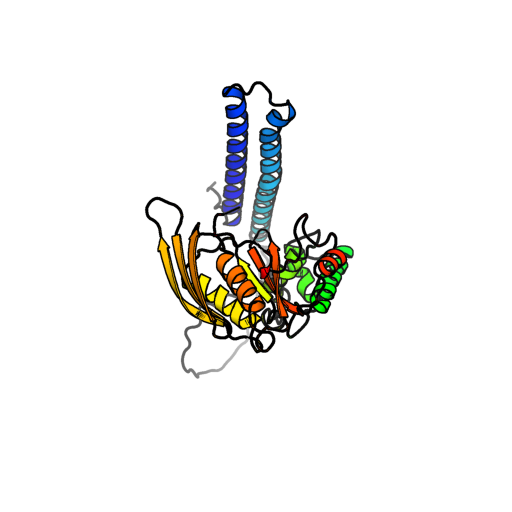102 ? 11.028 -54.105 -5.727 1.00 27.97 102 ALA A C 1
ATOM 751 O O . ALA A 1 102 ? 11.586 -53.012 -5.687 1.00 27.97 102 ALA A O 1
ATOM 752 N N . GLU A 1 103 ? 9.748 -54.229 -6.091 1.00 29.83 103 GLU A N 1
ATOM 753 C CA . GLU A 1 103 ? 8.794 -53.108 -5.989 1.00 29.83 103 GLU A CA 1
ATOM 754 C C . GLU A 1 103 ? 8.350 -52.975 -4.516 1.00 29.83 103 GLU A C 1
ATOM 756 O O . GLU A 1 103 ? 8.405 -53.966 -3.776 1.00 29.83 103 GLU A O 1
ATOM 761 N N . PRO A 1 104 ? 7.906 -51.786 -4.064 1.00 40.00 104 PRO A N 1
ATOM 762 C CA . PRO A 1 104 ? 6.464 -51.534 -4.155 1.00 40.00 104 PRO A CA 1
ATOM 763 C C . PRO A 1 104 ? 6.043 -50.078 -4.461 1.00 40.00 104 PRO A C 1
ATOM 765 O O . PRO A 1 104 ? 6.620 -49.118 -3.965 1.00 40.00 104 PRO A O 1
ATOM 768 N N . SER A 1 105 ? 4.914 -49.973 -5.167 1.00 30.36 105 SER A N 1
ATOM 769 C CA . SER A 1 105 ? 3.823 -49.010 -4.927 1.00 30.36 105 SER A CA 1
ATOM 770 C C . SER A 1 105 ? 4.098 -47.493 -4.930 1.00 30.36 105 SER A C 1
ATOM 772 O O . SER A 1 105 ? 4.272 -46.884 -3.883 1.00 30.36 105 SER A O 1
ATOM 774 N N . GLY A 1 106 ? 3.879 -46.885 -6.100 1.00 32.22 106 GLY A N 1
ATOM 775 C CA . GLY A 1 106 ? 2.873 -45.824 -6.281 1.00 32.22 106 GLY A CA 1
ATOM 776 C C . GLY A 1 106 ? 3.113 -44.423 -5.702 1.00 32.22 106 GLY A C 1
ATOM 777 O O . GLY A 1 106 ? 2.830 -44.181 -4.535 1.00 32.22 106 GLY A O 1
ATOM 778 N N . ASP A 1 107 ? 3.384 -43.467 -6.596 1.00 27.36 107 ASP A N 1
ATOM 779 C CA . ASP A 1 107 ? 2.710 -42.159 -6.580 1.00 27.36 107 ASP A CA 1
ATOM 780 C C . ASP A 1 107 ? 2.574 -41.604 -8.014 1.00 27.36 107 ASP A C 1
ATOM 782 O O . ASP A 1 107 ? 3.377 -41.915 -8.899 1.00 27.36 107 ASP A O 1
ATOM 786 N N . GLY A 1 108 ? 1.535 -40.808 -8.262 1.00 34.84 108 GLY A N 1
ATOM 787 C CA . GLY A 1 108 ? 1.210 -40.200 -9.552 1.00 34.84 108 GLY A CA 1
ATOM 788 C C . GLY A 1 108 ? 2.015 -38.933 -9.831 1.00 34.84 108 GLY A C 1
ATOM 789 O O . GLY A 1 108 ? 1.432 -37.860 -9.968 1.00 34.84 108 GLY A O 1
ATOM 790 N N . SER A 1 109 ? 3.342 -39.048 -9.931 1.00 32.06 109 SER A N 1
ATOM 791 C CA . SER A 1 109 ? 4.210 -37.913 -10.271 1.00 32.06 109 SER A CA 1
ATOM 792 C C . SER A 1 109 ? 3.955 -37.415 -11.701 1.00 32.06 109 SER A C 1
ATOM 794 O O . SER A 1 109 ? 4.191 -38.125 -12.684 1.00 32.06 109 SER A O 1
ATOM 796 N N . ILE A 1 110 ? 3.475 -36.175 -11.818 1.00 38.19 110 ILE A N 1
ATOM 797 C CA . ILE A 1 110 ? 3.331 -35.468 -13.092 1.00 38.19 110 ILE A CA 1
ATOM 798 C C . ILE A 1 110 ? 4.706 -34.935 -13.504 1.00 38.19 110 ILE A C 1
ATOM 800 O O . ILE A 1 110 ? 5.195 -33.982 -12.911 1.00 38.19 110 ILE A O 1
ATOM 804 N N . HIS A 1 111 ? 5.279 -35.540 -14.548 1.00 38.59 111 HIS A N 1
ATOM 805 C CA . HIS A 1 111 ? 6.369 -35.019 -15.386 1.00 38.59 111 HIS A CA 1
ATOM 806 C C . HIS A 1 111 ? 7.376 -34.065 -14.715 1.00 38.59 111 HIS A C 1
ATOM 808 O O . HIS A 1 111 ? 7.391 -32.861 -14.978 1.00 38.59 111 HIS A O 1
ATOM 814 N N . ASP A 1 112 ? 8.319 -34.651 -13.978 1.00 38.59 112 ASP A N 1
ATOM 815 C CA . ASP A 1 112 ? 9.632 -34.043 -13.763 1.00 38.59 112 ASP A CA 1
ATOM 816 C C . ASP A 1 112 ? 10.420 -34.083 -15.089 1.00 38.59 112 ASP A C 1
ATOM 818 O O . ASP A 1 112 ? 11.124 -35.045 -15.409 1.00 38.59 112 ASP A O 1
ATOM 822 N N . SER A 1 113 ? 10.196 -33.077 -15.937 1.00 35.03 113 SER A N 1
ATOM 823 C CA . SER A 1 113 ? 11.045 -32.820 -17.102 1.00 35.03 113 SER A CA 1
ATOM 824 C C . SER A 1 113 ? 12.258 -32.022 -16.629 1.00 35.03 113 SER A C 1
ATOM 826 O O . SER A 1 113 ? 12.056 -30.943 -16.064 1.00 35.03 113 SER A O 1
ATOM 828 N N . PRO A 1 114 ? 13.500 -32.478 -16.881 1.00 36.56 114 PRO A N 1
ATOM 829 C CA . PRO A 1 114 ? 14.676 -31.718 -16.488 1.00 36.56 114 PRO A CA 1
ATOM 830 C C . PRO A 1 114 ? 14.632 -30.348 -17.166 1.00 36.56 114 PRO A C 1
ATOM 832 O O . PRO A 1 114 ? 14.530 -30.253 -18.391 1.00 36.56 114 PRO A O 1
ATOM 835 N N . ARG A 1 115 ? 14.691 -29.278 -16.366 1.00 42.88 115 ARG A N 1
ATOM 836 C CA . ARG A 1 115 ? 14.946 -27.934 -16.888 1.00 42.88 115 ARG A CA 1
ATOM 837 C C . ARG A 1 115 ? 16.345 -27.955 -17.496 1.00 42.88 115 ARG A C 1
ATOM 839 O O . ARG A 1 115 ? 17.319 -28.022 -16.754 1.00 42.88 115 ARG A O 1
ATOM 846 N N . ASP A 1 116 ? 16.435 -27.910 -18.823 1.00 38.88 116 ASP A N 1
ATOM 847 C CA . ASP A 1 116 ? 17.708 -27.689 -19.509 1.00 38.88 116 ASP A CA 1
ATOM 848 C C . ASP A 1 116 ? 18.298 -26.361 -19.013 1.00 38.88 116 ASP A C 1
ATOM 850 O O . ASP A 1 116 ? 17.755 -25.285 -19.281 1.00 38.88 116 ASP A O 1
ATOM 854 N N . GLU A 1 117 ? 19.394 -26.451 -18.258 1.00 38.91 117 GLU A N 1
ATOM 855 C CA . GLU A 1 117 ? 20.088 -25.320 -17.644 1.00 38.91 117 GLU A CA 1
ATOM 856 C C . GLU A 1 117 ? 20.742 -24.439 -18.721 1.00 38.91 117 GLU A C 1
ATOM 858 O O . GLU A 1 117 ? 21.940 -24.525 -19.004 1.00 38.91 117 GLU A O 1
ATOM 863 N N . GLN A 1 118 ? 19.962 -23.542 -19.330 1.00 44.06 118 GLN A N 1
ATOM 864 C CA . GLN A 1 118 ? 20.555 -22.357 -19.939 1.00 44.06 118 GLN A CA 1
ATOM 865 C C . GLN A 1 118 ? 21.185 -21.516 -18.818 1.00 44.06 118 GLN A C 1
ATOM 867 O O . GLN A 1 118 ? 20.532 -21.300 -17.795 1.00 44.06 118 GLN A O 1
ATOM 872 N N . PRO A 1 119 ? 22.427 -21.023 -18.977 1.00 43.62 119 PRO A N 1
ATOM 873 C CA . PRO A 1 119 ? 23.033 -20.132 -18.000 1.00 43.62 119 PRO A CA 1
ATOM 874 C C . PRO A 1 119 ? 22.280 -18.801 -18.014 1.00 43.62 119 PRO A C 1
ATOM 876 O O . PRO A 1 119 ? 22.515 -17.939 -18.864 1.00 43.62 119 PRO A O 1
ATOM 879 N N . GLU A 1 120 ? 21.349 -18.663 -17.076 1.00 64.25 120 GLU A N 1
ATOM 880 C CA . GLU A 1 120 ? 20.538 -17.472 -16.888 1.00 64.25 120 GLU A CA 1
ATOM 881 C C . GLU A 1 120 ? 21.450 -16.272 -16.611 1.00 64.25 120 GLU A C 1
ATOM 883 O O . GLU A 1 120 ? 22.182 -16.219 -15.616 1.00 64.25 120 GLU A O 1
ATOM 888 N N . VAL A 1 121 ? 21.456 -15.314 -17.540 1.00 74.94 121 VAL A N 1
ATOM 889 C CA . VAL A 1 121 ? 22.265 -14.100 -17.416 1.00 74.94 121 VAL A CA 1
ATOM 890 C C . VAL A 1 121 ? 21.594 -13.215 -16.376 1.00 74.94 121 VAL A C 1
ATOM 892 O O . VAL A 1 121 ? 20.719 -12.424 -16.718 1.00 74.94 121 VAL A O 1
ATOM 895 N N . ARG A 1 122 ? 22.001 -13.381 -15.111 1.00 79.25 122 ARG A N 1
ATOM 896 C CA . ARG A 1 122 ? 21.479 -12.599 -13.985 1.00 79.25 122 ARG A CA 1
ATOM 897 C C . ARG A 1 122 ? 21.524 -11.102 -14.320 1.00 79.25 122 ARG A C 1
ATOM 899 O O . ARG A 1 122 ? 22.602 -10.612 -14.679 1.00 79.25 122 ARG A O 1
ATOM 906 N N . PRO A 1 123 ? 20.401 -10.377 -14.206 1.00 86.88 123 PRO A N 1
ATOM 907 C CA . PRO A 1 123 ? 20.384 -8.935 -14.385 1.00 86.88 123 PRO A CA 1
ATOM 908 C C . PRO A 1 123 ? 21.196 -8.278 -13.255 1.00 86.88 123 PRO A C 1
ATOM 910 O O . PRO A 1 123 ? 21.312 -8.811 -12.148 1.00 86.88 123 PRO A O 1
ATOM 913 N N . THR A 1 124 ? 21.828 -7.139 -13.543 1.00 93.00 124 THR A N 1
ATOM 914 C CA . THR A 1 124 ? 22.740 -6.471 -12.601 1.00 93.00 124 THR A CA 1
ATOM 915 C C . THR A 1 124 ? 22.540 -4.965 -12.606 1.00 93.00 124 THR A C 1
ATOM 917 O O . THR A 1 124 ? 22.689 -4.334 -13.654 1.00 93.00 124 THR A O 1
ATOM 920 N N . LEU A 1 125 ? 22.316 -4.386 -11.426 1.00 96.00 125 LEU A N 1
ATOM 921 C CA . LEU A 1 125 ? 22.305 -2.937 -11.228 1.00 96.00 125 LEU A CA 1
ATOM 922 C C . LEU A 1 125 ? 23.697 -2.311 -11.394 1.00 96.00 125 LEU A C 1
ATOM 924 O O . LEU A 1 125 ? 24.740 -2.947 -11.165 1.00 96.00 125 LEU A O 1
ATOM 928 N N . SER A 1 126 ? 23.715 -1.019 -11.722 1.00 97.31 126 SER A N 1
ATOM 929 C CA . SER A 1 126 ? 24.916 -0.192 -11.617 1.00 97.31 126 SER A CA 1
ATOM 930 C C . SER A 1 126 ? 25.352 -0.022 -10.148 1.00 97.31 126 SER A C 1
ATOM 932 O O . SER A 1 126 ? 24.681 -0.468 -9.217 1.00 97.31 126 SER A O 1
ATOM 934 N N . GLY A 1 127 ? 26.503 0.621 -9.916 1.00 97.88 127 GLY A N 1
ATOM 935 C CA . GLY A 1 127 ? 26.900 1.041 -8.562 1.00 97.88 127 GLY A CA 1
ATOM 936 C C . GLY A 1 127 ? 25.834 1.931 -7.904 1.00 97.88 127 GLY A C 1
ATOM 937 O O . GLY A 1 127 ? 25.276 1.517 -6.892 1.00 97.88 127 GLY A O 1
ATOM 938 N N . PRO A 1 128 ? 25.468 3.067 -8.533 1.00 98.00 128 PRO A N 1
ATOM 939 C CA . PRO A 1 128 ? 24.378 3.924 -8.066 1.00 98.00 128 PRO A CA 1
ATOM 940 C C . PRO A 1 128 ? 23.037 3.202 -7.881 1.00 98.00 128 PRO A C 1
ATOM 942 O O . PRO A 1 128 ? 22.318 3.513 -6.938 1.00 98.00 128 PRO A O 1
ATOM 945 N N . GLY A 1 129 ? 22.707 2.223 -8.731 1.00 98.12 129 GLY A N 1
ATOM 946 C CA . GLY A 1 129 ? 21.499 1.408 -8.578 1.00 98.12 129 GLY A CA 1
ATOM 947 C C . GLY A 1 129 ? 21.504 0.580 -7.289 1.00 98.12 129 GLY A C 1
ATOM 948 O O . GLY A 1 129 ? 20.528 0.602 -6.544 1.00 98.12 129 GLY A O 1
ATOM 949 N N . ARG A 1 130 ? 22.619 -0.089 -6.958 1.00 98.56 130 ARG A N 1
ATOM 950 C CA . ARG A 1 130 ? 22.762 -0.797 -5.668 1.00 98.56 130 ARG A CA 1
ATOM 951 C C . ARG A 1 130 ? 22.692 0.149 -4.472 1.00 98.56 130 ARG A C 1
ATOM 953 O O . ARG A 1 130 ? 22.012 -0.159 -3.496 1.00 98.56 130 ARG A O 1
ATOM 960 N N . ASP A 1 131 ? 23.356 1.301 -4.563 1.00 98.50 131 ASP A N 1
ATOM 961 C CA . ASP A 1 131 ? 23.324 2.324 -3.512 1.00 98.50 131 ASP A CA 1
ATOM 962 C C . ASP A 1 131 ? 21.889 2.852 -3.297 1.00 98.50 131 ASP A C 1
ATOM 964 O O . ASP A 1 131 ? 21.469 3.071 -2.160 1.00 98.50 131 ASP A O 1
ATOM 968 N N . ALA A 1 132 ? 21.102 2.984 -4.373 1.00 98.62 132 ALA A N 1
ATOM 969 C CA . ALA A 1 132 ? 19.689 3.351 -4.319 1.00 98.62 132 ALA A CA 1
ATOM 970 C C . ALA A 1 132 ? 18.820 2.272 -3.649 1.00 98.62 132 ALA A C 1
ATOM 972 O O . ALA A 1 132 ? 18.059 2.611 -2.744 1.00 98.62 132 ALA A O 1
ATOM 973 N N . VAL A 1 133 ? 18.963 0.986 -4.005 1.00 98.69 133 VAL A N 1
ATOM 974 C CA . VAL A 1 133 ? 18.237 -0.113 -3.326 1.00 98.69 133 VAL A CA 1
ATOM 975 C C . VAL A 1 133 ? 18.571 -0.139 -1.835 1.00 98.69 133 VAL A C 1
ATOM 977 O O . VAL A 1 133 ? 17.668 -0.193 -1.002 1.00 98.69 133 VAL A O 1
ATOM 980 N N . ALA A 1 134 ? 19.855 -0.030 -1.478 1.00 98.75 134 ALA A N 1
ATOM 981 C CA . ALA A 1 134 ? 20.284 0.026 -0.084 1.00 98.75 134 ALA A CA 1
ATOM 982 C C . ALA A 1 134 ? 19.694 1.237 0.662 1.00 98.75 134 ALA A C 1
ATOM 984 O O . ALA A 1 134 ? 19.257 1.092 1.806 1.00 98.75 134 ALA A O 1
ATOM 985 N N . LYS A 1 135 ? 19.618 2.409 0.012 1.00 98.69 135 LYS A N 1
ATOM 986 C CA . LYS A 1 135 ? 18.974 3.604 0.575 1.00 98.69 135 LYS A CA 1
ATOM 987 C C . LYS A 1 135 ? 17.475 3.391 0.803 1.00 98.69 135 LYS A C 1
ATOM 989 O O . LYS A 1 135 ? 17.018 3.662 1.911 1.00 98.69 135 LYS A O 1
ATOM 994 N N . VAL A 1 136 ? 16.723 2.900 -0.190 1.00 98.69 136 VAL A N 1
ATOM 995 C CA . VAL A 1 136 ? 15.280 2.623 -0.031 1.00 98.69 136 VAL A CA 1
ATOM 996 C C . VAL A 1 136 ? 15.058 1.653 1.124 1.00 98.69 136 VAL A C 1
ATOM 998 O O . VAL A 1 136 ? 14.284 1.952 2.029 1.00 98.69 136 VAL A O 1
ATOM 1001 N N . VAL A 1 137 ? 15.777 0.526 1.142 1.00 98.75 137 VAL A N 1
ATOM 1002 C CA . VAL A 1 137 ? 15.609 -0.483 2.194 1.00 98.75 137 VAL A CA 1
ATOM 1003 C C . VAL A 1 137 ? 15.899 0.096 3.579 1.00 98.75 137 VAL A C 1
ATOM 1005 O O . VAL A 1 137 ? 15.118 -0.143 4.495 1.00 98.75 137 VAL A O 1
ATOM 1008 N N . SER A 1 138 ? 16.959 0.900 3.731 1.00 98.69 138 SER A N 1
ATOM 1009 C CA . SER A 1 138 ? 17.280 1.560 5.004 1.00 98.69 138 SER A CA 1
ATOM 1010 C C . SER A 1 138 ? 16.178 2.519 5.458 1.00 98.69 138 SER A C 1
ATOM 1012 O O . SER A 1 138 ? 15.740 2.438 6.600 1.00 98.69 138 SER A O 1
ATOM 1014 N N . VAL A 1 139 ? 15.704 3.404 4.575 1.00 98.56 139 VAL A N 1
ATOM 1015 C CA . VAL A 1 139 ? 14.713 4.435 4.931 1.00 98.56 139 VAL A CA 1
ATOM 1016 C C . VAL A 1 139 ? 13.353 3.815 5.277 1.00 98.56 139 VAL A C 1
ATOM 1018 O O . VAL A 1 139 ? 12.722 4.216 6.253 1.00 98.56 139 VAL A O 1
ATOM 1021 N N . LEU A 1 140 ? 12.916 2.792 4.536 1.00 98.31 140 LEU A N 1
ATOM 1022 C CA . LEU A 1 140 ? 11.669 2.081 4.839 1.00 98.31 140 LEU A CA 1
ATOM 1023 C C . LEU A 1 140 ? 11.795 1.185 6.090 1.00 98.31 140 LEU A C 1
ATOM 1025 O O . LEU A 1 140 ? 10.820 1.010 6.823 1.00 98.31 140 LEU A O 1
ATOM 1029 N N . ALA A 1 141 ? 12.985 0.644 6.376 1.00 97.81 141 ALA A N 1
ATOM 1030 C CA . ALA A 1 141 ? 13.257 -0.089 7.613 1.00 97.81 141 ALA A CA 1
ATOM 1031 C C . ALA A 1 141 ? 13.211 0.819 8.853 1.00 97.81 141 ALA A C 1
ATOM 1033 O O . ALA A 1 141 ? 12.591 0.445 9.848 1.00 97.81 141 ALA A O 1
ATOM 1034 N N . ASP A 1 142 ? 13.795 2.020 8.777 1.00 96.94 142 ASP A N 1
ATOM 1035 C CA . ASP A 1 142 ? 13.744 3.026 9.848 1.00 96.94 142 ASP A CA 1
ATOM 1036 C C . ASP A 1 142 ? 12.303 3.508 10.128 1.00 96.94 142 ASP A C 1
ATOM 1038 O O . ASP A 1 142 ? 11.982 3.895 11.253 1.00 96.94 142 ASP A O 1
ATOM 1042 N N . ALA A 1 143 ? 11.413 3.429 9.131 1.00 96.25 143 ALA A N 1
ATOM 1043 C CA . ALA A 1 143 ? 9.975 3.681 9.266 1.00 96.25 143 ALA A CA 1
ATOM 1044 C C . ALA A 1 143 ? 9.158 2.478 9.800 1.00 96.25 143 ALA A C 1
ATOM 1046 O O . ALA A 1 143 ? 7.947 2.597 9.969 1.00 96.25 143 ALA A O 1
ATOM 1047 N N . GLU A 1 144 ? 9.789 1.333 10.085 1.00 95.50 144 GLU A N 1
ATOM 1048 C CA . GLU A 1 144 ? 9.153 0.057 10.470 1.00 95.50 144 GLU A CA 1
ATOM 1049 C C . GLU A 1 144 ? 8.249 -0.600 9.398 1.00 95.50 144 GLU A C 1
ATOM 1051 O O . GLU A 1 144 ? 7.413 -1.442 9.737 1.00 95.50 144 GLU A O 1
ATOM 1056 N N . ILE A 1 145 ? 8.419 -0.275 8.109 1.00 97.31 145 ILE A N 1
ATOM 1057 C CA . ILE A 1 145 ? 7.602 -0.851 7.017 1.00 97.31 145 ILE A CA 1
ATOM 1058 C C . ILE A 1 145 ? 7.908 -2.344 6.816 1.00 97.31 145 ILE A C 1
ATOM 1060 O O . ILE A 1 145 ? 6.997 -3.142 6.587 1.00 97.31 145 ILE A O 1
ATOM 1064 N N . PHE A 1 146 ? 9.177 -2.743 6.957 1.00 97.56 146 PHE A N 1
ATOM 1065 C CA . PHE A 1 146 ? 9.590 -4.147 6.869 1.00 97.56 146 PHE A CA 1
ATOM 1066 C C . PHE A 1 146 ? 9.543 -4.840 8.227 1.00 97.56 146 PHE A C 1
ATOM 1068 O O . PHE A 1 146 ? 10.281 -4.484 9.148 1.00 97.56 146 PHE A O 1
ATOM 1075 N N . ARG A 1 147 ? 8.678 -5.852 8.356 1.00 94.00 147 ARG A N 1
ATOM 1076 C CA . ARG A 1 147 ? 8.477 -6.625 9.591 1.00 94.00 147 ARG A CA 1
ATOM 1077 C C . ARG A 1 147 ? 8.091 -8.076 9.275 1.00 94.00 147 ARG A C 1
ATOM 1079 O O . ARG A 1 147 ? 7.362 -8.289 8.316 1.00 94.00 147 ARG A O 1
ATOM 1086 N N . PRO A 1 148 ? 8.463 -9.059 10.115 1.00 94.69 148 PRO A N 1
ATOM 1087 C CA . PRO A 1 148 ? 9.331 -8.933 11.289 1.00 94.69 148 PRO A CA 1
ATOM 1088 C C . PRO A 1 148 ? 10.811 -8.676 10.965 1.00 94.69 148 PRO A C 1
ATOM 1090 O O . PRO A 1 148 ? 11.534 -8.253 11.865 1.00 94.69 148 PRO A O 1
ATOM 1093 N N . GLN A 1 149 ? 11.263 -8.915 9.731 1.00 97.19 149 GLN A N 1
ATOM 1094 C CA . GLN A 1 149 ? 12.670 -8.797 9.338 1.00 97.19 149 GLN A CA 1
ATOM 1095 C C . GLN A 1 149 ? 12.861 -7.755 8.229 1.00 97.19 149 GLN A C 1
ATOM 1097 O O . GLN A 1 149 ? 12.043 -7.647 7.320 1.00 97.19 149 GLN A O 1
ATOM 1102 N N . VAL A 1 150 ? 13.984 -7.039 8.254 1.00 98.19 150 VAL A N 1
ATOM 1103 C CA . VAL A 1 150 ? 14.415 -6.177 7.140 1.00 98.19 150 VAL A CA 1
ATOM 1104 C C . VAL A 1 150 ? 15.081 -7.057 6.069 1.00 98.19 150 VAL A C 1
ATOM 1106 O O . VAL A 1 150 ? 15.939 -7.865 6.434 1.00 98.19 150 VAL A O 1
ATOM 1109 N N . PRO A 1 151 ? 14.719 -6.950 4.777 1.00 97.75 151 PRO A N 1
ATOM 1110 C CA . PRO A 1 151 ? 15.388 -7.699 3.711 1.00 97.75 151 PRO A CA 1
ATOM 1111 C C . PRO A 1 151 ? 16.837 -7.218 3.524 1.00 97.75 151 PRO A C 1
ATOM 1113 O O . PRO A 1 151 ? 17.115 -6.027 3.643 1.00 97.75 151 PRO A O 1
ATOM 1116 N N . ASP A 1 152 ? 17.779 -8.113 3.197 1.00 97.94 152 ASP A N 1
ATOM 1117 C CA . ASP A 1 152 ? 19.114 -7.681 2.746 1.00 97.94 152 ASP A CA 1
ATOM 1118 C C . ASP A 1 152 ? 18.971 -7.068 1.339 1.00 97.94 152 ASP A C 1
ATOM 1120 O O . ASP A 1 152 ? 18.528 -7.781 0.431 1.00 97.94 152 ASP A O 1
ATOM 1124 N N . PRO A 1 153 ? 19.366 -5.796 1.115 1.00 98.06 153 PRO A N 1
ATOM 1125 C CA . PRO A 1 153 ? 19.283 -5.142 -0.194 1.00 98.06 153 PRO A CA 1
ATOM 1126 C C . PRO A 1 153 ? 19.865 -5.976 -1.341 1.00 98.06 153 PRO A C 1
ATOM 1128 O O . PRO A 1 153 ? 19.343 -5.954 -2.454 1.00 98.06 153 PRO A O 1
ATOM 1131 N N . ARG A 1 154 ? 20.915 -6.764 -1.063 1.00 97.25 154 ARG A N 1
ATOM 1132 C CA . ARG A 1 154 ? 21.618 -7.593 -2.055 1.00 97.25 154 ARG A CA 1
ATOM 1133 C C . ARG A 1 154 ? 20.773 -8.740 -2.606 1.00 97.25 154 ARG A C 1
ATOM 1135 O O . ARG A 1 154 ? 21.052 -9.207 -3.706 1.00 97.25 154 ARG A O 1
ATOM 1142 N N . LEU A 1 155 ? 19.751 -9.179 -1.867 1.00 96.81 155 LEU A N 1
ATOM 1143 C CA . LEU A 1 155 ? 18.798 -10.204 -2.310 1.00 96.81 155 LEU A CA 1
ATOM 1144 C C . LEU A 1 155 ? 17.682 -9.626 -3.196 1.00 96.81 155 LEU A C 1
ATOM 1146 O O . LEU A 1 155 ? 16.970 -10.388 -3.846 1.00 96.81 155 LEU A O 1
ATOM 1150 N N . LEU A 1 156 ? 17.542 -8.297 -3.249 1.00 97.25 156 LEU A N 1
ATOM 1151 C CA . LEU A 1 156 ? 16.575 -7.610 -4.110 1.00 97.25 156 LEU A CA 1
ATOM 1152 C C . LEU A 1 156 ? 17.204 -7.130 -5.429 1.00 97.25 156 LEU A C 1
ATOM 1154 O O . LEU A 1 156 ? 16.483 -6.870 -6.386 1.00 97.25 156 LEU A O 1
ATOM 1158 N N . GLU A 1 157 ? 18.538 -7.036 -5.513 1.00 96.44 157 GLU A N 1
ATOM 1159 C CA . GLU A 1 157 ? 19.251 -6.433 -6.654 1.00 96.44 157 GLU A CA 1
ATOM 1160 C C . GLU A 1 157 ? 18.867 -7.000 -8.027 1.00 96.44 157 GLU A C 1
ATOM 1162 O O . GLU A 1 157 ? 18.822 -6.238 -8.988 1.00 96.44 157 GLU A O 1
ATOM 1167 N N . GLN A 1 158 ? 18.624 -8.311 -8.148 1.00 95.69 158 GLN A N 1
ATOM 1168 C CA . GLN A 1 158 ? 18.274 -8.913 -9.440 1.00 95.69 158 GLN A CA 1
ATOM 1169 C C . GLN A 1 158 ? 16.832 -8.589 -9.847 1.00 95.69 158 GLN A C 1
ATOM 1171 O O . GLN A 1 158 ? 16.625 -8.117 -10.959 1.00 95.69 158 GLN A O 1
ATOM 1176 N N . ALA A 1 159 ? 15.866 -8.740 -8.936 1.00 95.50 159 ALA A N 1
ATOM 1177 C CA . ALA A 1 159 ? 14.467 -8.386 -9.189 1.00 95.50 159 ALA A CA 1
ATOM 1178 C C . ALA A 1 159 ? 14.313 -6.881 -9.495 1.00 95.50 159 ALA A C 1
ATOM 1180 O O . ALA A 1 159 ? 13.683 -6.494 -10.476 1.00 95.50 159 ALA A O 1
ATOM 1181 N N . VAL A 1 160 ? 15.004 -6.008 -8.750 1.00 97.31 160 VAL A N 1
ATOM 1182 C CA . VAL A 1 160 ? 15.050 -4.571 -9.077 1.00 97.31 160 VAL A CA 1
ATOM 1183 C C . VAL A 1 160 ? 15.707 -4.319 -10.443 1.00 97.31 160 VAL A C 1
ATOM 1185 O O . VAL A 1 160 ? 15.278 -3.428 -11.171 1.00 97.31 160 VAL A O 1
ATOM 1188 N N . ALA A 1 161 ? 16.717 -5.100 -10.837 1.00 96.19 161 ALA A N 1
ATOM 1189 C CA . ALA A 1 161 ? 17.344 -4.963 -12.153 1.00 96.19 161 ALA A CA 1
ATOM 1190 C C . ALA A 1 161 ? 16.455 -5.426 -13.326 1.00 96.19 161 ALA A C 1
ATOM 1192 O O . ALA A 1 161 ? 16.684 -4.957 -14.444 1.00 96.19 161 ALA A O 1
ATOM 1193 N N . ASP A 1 162 ? 15.453 -6.283 -13.094 1.00 93.12 162 ASP A N 1
ATOM 1194 C CA . ASP A 1 162 ? 14.425 -6.617 -14.092 1.00 93.12 162 ASP A CA 1
ATOM 1195 C C . ASP A 1 162 ? 13.415 -5.477 -14.284 1.00 93.12 162 ASP A C 1
ATOM 1197 O O . ASP A 1 162 ? 13.069 -5.161 -15.426 1.00 93.12 162 ASP A O 1
ATOM 1201 N N . HIS A 1 163 ? 13.014 -4.792 -13.202 1.00 90.50 163 HIS A N 1
ATOM 1202 C CA . HIS A 1 163 ? 12.261 -3.532 -13.296 1.00 90.50 163 HIS A CA 1
ATOM 1203 C C . HIS A 1 163 ? 13.084 -2.432 -14.004 1.00 90.50 163 HIS A C 1
ATOM 1205 O O . HIS A 1 163 ? 12.554 -1.686 -14.830 1.00 90.50 163 HIS A O 1
ATOM 1211 N N . GLY A 1 164 ? 14.395 -2.376 -13.742 1.00 91.69 164 GLY A N 1
ATOM 1212 C CA . GLY A 1 164 ? 15.369 -1.552 -14.462 1.00 91.69 164 GLY A CA 1
ATOM 1213 C C . GLY A 1 164 ? 15.888 -0.334 -13.688 1.00 91.69 164 GLY A C 1
ATOM 1214 O O . GLY A 1 164 ? 15.696 -0.192 -12.485 1.00 91.69 164 GLY A O 1
ATOM 1215 N N . GLU A 1 165 ? 16.600 0.550 -14.396 1.00 92.06 165 GLU A N 1
ATOM 1216 C CA . GLU A 1 165 ? 17.121 1.814 -13.851 1.00 92.06 165 GLU A CA 1
ATOM 1217 C C . GLU A 1 165 ? 16.432 3.021 -14.526 1.00 92.06 165 GLU A C 1
ATOM 1219 O O . GLU A 1 165 ? 16.233 2.990 -15.748 1.00 92.06 165 GLU A O 1
ATOM 1224 N N . PRO A 1 166 ? 16.119 4.111 -13.792 1.00 94.44 166 PRO A N 1
ATOM 1225 C CA . PRO A 1 166 ? 16.462 4.372 -12.389 1.00 94.44 166 PRO A CA 1
ATOM 1226 C C . PRO A 1 166 ? 15.666 3.519 -11.391 1.00 94.44 166 PRO A C 1
ATOM 1228 O O . PRO A 1 166 ? 14.525 3.152 -11.645 1.00 94.44 166 PRO A O 1
ATOM 1231 N N . VAL A 1 167 ? 16.284 3.224 -10.247 1.00 96.69 167 VAL A N 1
ATOM 1232 C CA . VAL A 1 167 ? 15.638 2.502 -9.142 1.00 96.69 167 VAL A CA 1
ATOM 1233 C C . VAL A 1 167 ? 14.625 3.419 -8.458 1.00 96.69 167 VAL A C 1
ATOM 1235 O O . VAL A 1 167 ? 14.998 4.505 -8.016 1.00 96.69 167 VAL A O 1
ATOM 1238 N N . THR A 1 168 ? 13.380 2.962 -8.323 1.00 96.69 168 THR A N 1
ATOM 1239 C CA . THR A 1 168 ? 12.324 3.649 -7.562 1.00 96.69 168 THR A CA 1
ATOM 1240 C C . THR A 1 168 ? 11.942 2.865 -6.306 1.00 96.69 168 THR A C 1
ATOM 1242 O O . THR A 1 168 ? 12.225 1.671 -6.180 1.00 96.69 168 THR A O 1
ATOM 1245 N N . VAL A 1 169 ? 11.265 3.525 -5.364 1.00 97.56 169 VAL A N 1
ATOM 1246 C CA . VAL A 1 169 ? 10.672 2.875 -4.182 1.00 97.56 169 VAL A CA 1
ATOM 1247 C C . VAL A 1 169 ? 9.696 1.775 -4.601 1.00 97.56 169 VAL A C 1
ATOM 1249 O O . VAL A 1 169 ? 9.747 0.678 -4.050 1.00 97.56 169 VAL A O 1
ATOM 1252 N N . GLN A 1 170 ? 8.872 2.035 -5.620 1.00 95.00 170 GLN A N 1
ATOM 1253 C CA . GLN A 1 170 ? 7.960 1.047 -6.190 1.00 95.00 170 GLN A CA 1
ATOM 1254 C C . GLN A 1 170 ? 8.709 -0.193 -6.694 1.00 95.00 170 GLN A C 1
ATOM 1256 O O . GLN A 1 170 ? 8.315 -1.304 -6.349 1.00 95.00 170 GLN A O 1
ATOM 1261 N N . ALA A 1 171 ? 9.799 -0.027 -7.452 1.00 95.56 171 ALA A N 1
ATOM 1262 C CA . ALA A 1 171 ? 10.589 -1.153 -7.953 1.00 95.56 171 ALA A CA 1
ATOM 1263 C C . ALA A 1 171 ? 11.186 -2.005 -6.816 1.00 95.56 171 ALA A C 1
ATOM 1265 O O . ALA A 1 171 ? 11.242 -3.225 -6.928 1.00 95.56 171 ALA A O 1
ATOM 1266 N N . VAL A 1 172 ? 11.595 -1.389 -5.700 1.00 97.88 172 VAL A N 1
ATOM 1267 C CA . VAL A 1 172 ? 12.113 -2.116 -4.524 1.00 97.88 172 VAL A CA 1
ATOM 1268 C C . VAL A 1 172 ? 11.007 -2.856 -3.764 1.00 97.88 172 VAL A C 1
ATOM 1270 O O . VAL A 1 172 ? 11.252 -3.958 -3.278 1.00 97.88 172 VAL A O 1
ATOM 1273 N N . LEU A 1 173 ? 9.800 -2.288 -3.667 1.00 97.44 173 LEU A N 1
ATOM 1274 C CA . LEU A 1 173 ? 8.657 -2.958 -3.038 1.00 97.44 173 LEU A CA 1
ATOM 1275 C C . LEU A 1 173 ? 8.118 -4.106 -3.906 1.00 97.44 173 LEU A C 1
ATOM 1277 O O . LEU A 1 173 ? 7.901 -5.204 -3.398 1.00 97.44 173 LEU A O 1
ATOM 1281 N N . ALA A 1 174 ? 7.975 -3.894 -5.217 1.00 94.81 174 ALA A N 1
ATOM 1282 C CA . ALA A 1 174 ? 7.563 -4.928 -6.168 1.00 94.81 174 ALA A CA 1
ATOM 1283 C C . ALA A 1 174 ? 8.560 -6.100 -6.201 1.00 94.81 174 ALA A C 1
ATOM 1285 O O . ALA A 1 174 ? 8.149 -7.258 -6.106 1.00 94.81 174 ALA A O 1
ATOM 1286 N N . ALA A 1 175 ? 9.865 -5.805 -6.181 1.00 96.44 175 ALA A N 1
ATOM 1287 C CA . ALA A 1 175 ? 10.931 -6.802 -6.131 1.00 96.44 175 ALA A CA 1
ATOM 1288 C C . ALA A 1 175 ? 10.839 -7.781 -4.944 1.00 96.44 175 ALA A C 1
ATOM 1290 O O . ALA A 1 175 ? 11.406 -8.868 -5.023 1.00 96.44 175 ALA A O 1
ATOM 1291 N N . LEU A 1 176 ? 10.115 -7.460 -3.862 1.00 96.06 176 LEU A N 1
ATOM 1292 C CA . LEU A 1 176 ? 9.873 -8.402 -2.759 1.00 96.06 176 LEU A CA 1
ATOM 1293 C C . LEU A 1 176 ? 9.081 -9.635 -3.218 1.00 96.06 176 LEU A C 1
ATOM 1295 O O . LEU A 1 176 ? 9.329 -10.730 -2.715 1.00 96.06 176 LEU A O 1
ATOM 1299 N N . HIS A 1 177 ? 8.139 -9.470 -4.153 1.00 92.31 177 HIS A N 1
ATOM 1300 C CA . HIS A 1 177 ? 7.341 -10.571 -4.702 1.00 92.31 177 HIS A CA 1
ATOM 1301 C C . HIS A 1 177 ? 8.154 -11.486 -5.628 1.00 92.31 177 HIS A C 1
ATOM 1303 O O . HIS A 1 177 ? 7.804 -12.651 -5.782 1.00 92.31 177 HIS A O 1
ATOM 1309 N N . GLU A 1 178 ? 9.226 -10.967 -6.231 1.00 92.19 178 GLU A N 1
ATOM 1310 C CA . GLU A 1 178 ? 10.025 -11.653 -7.257 1.00 92.19 178 GLU A CA 1
ATOM 1311 C C . GLU A 1 178 ? 11.410 -12.099 -6.746 1.00 92.19 178 GLU A C 1
ATOM 1313 O O . GLU A 1 178 ? 12.133 -12.832 -7.421 1.00 92.19 178 GLU A O 1
ATOM 1318 N N . ALA A 1 179 ? 11.816 -11.688 -5.542 1.00 92.38 179 ALA A N 1
ATOM 1319 C CA . ALA A 1 179 ? 13.150 -11.967 -5.010 1.00 92.38 179 ALA A CA 1
ATOM 1320 C C . ALA A 1 179 ? 13.435 -13.464 -4.773 1.00 92.38 179 ALA A C 1
ATOM 1322 O O . ALA A 1 179 ? 14.600 -13.867 -4.825 1.00 92.38 179 ALA A O 1
ATOM 1323 N N . ASP A 1 180 ? 12.418 -14.305 -4.551 1.00 92.62 180 ASP A N 1
ATOM 1324 C CA . ASP A 1 180 ? 12.605 -15.750 -4.349 1.00 92.62 180 ASP A CA 1
ATOM 1325 C C . ASP A 1 180 ? 12.978 -16.509 -5.637 1.00 92.62 180 ASP A C 1
ATOM 1327 O O . ASP A 1 180 ? 13.698 -17.510 -5.564 1.00 92.62 180 ASP A O 1
ATOM 1331 N N . TYR A 1 181 ? 12.590 -15.982 -6.805 1.00 91.81 181 TYR A N 1
ATOM 1332 C CA . TYR A 1 181 ? 13.014 -16.450 -8.128 1.00 91.81 181 TYR A CA 1
ATOM 1333 C C . TYR A 1 181 ? 14.541 -16.365 -8.278 1.00 91.81 181 TYR A C 1
ATOM 1335 O O . TYR A 1 181 ? 15.204 -17.341 -8.633 1.00 91.81 181 TYR A O 1
ATOM 1343 N N . TRP A 1 182 ? 15.118 -15.210 -7.932 1.00 92.56 182 TRP A N 1
ATOM 1344 C CA . TRP A 1 182 ? 16.555 -14.950 -8.055 1.00 92.56 182 TRP A CA 1
ATOM 1345 C C . TRP A 1 182 ? 17.396 -15.483 -6.892 1.00 92.56 182 TRP A C 1
ATOM 1347 O O . TRP A 1 182 ? 18.576 -15.830 -7.078 1.00 92.56 182 TRP A O 1
ATOM 1357 N N . ASN A 1 183 ? 16.794 -15.550 -5.702 1.00 92.00 183 ASN A N 1
ATOM 1358 C CA . ASN A 1 183 ? 17.429 -15.937 -4.448 1.00 92.00 183 ASN A CA 1
ATOM 1359 C C . ASN A 1 183 ? 16.596 -17.017 -3.725 1.00 92.00 183 ASN A C 1
ATOM 1361 O O . ASN A 1 183 ? 15.902 -16.715 -2.749 1.00 92.00 183 ASN A O 1
ATOM 1365 N N . PRO A 1 184 ? 16.685 -18.293 -4.163 1.00 89.56 184 PRO A N 1
ATOM 1366 C CA . PRO A 1 184 ? 15.936 -19.399 -3.572 1.00 89.56 184 PRO A CA 1
ATOM 1367 C C . PRO A 1 184 ? 16.168 -19.515 -2.062 1.00 89.56 184 PRO A C 1
ATOM 1369 O O . PRO A 1 184 ? 17.266 -19.837 -1.606 1.00 89.56 184 PRO A O 1
ATOM 1372 N N . GLY A 1 185 ? 15.114 -19.258 -1.287 1.00 88.69 185 GLY A N 1
ATOM 1373 C CA . GLY A 1 185 ? 15.169 -19.178 0.174 1.00 88.69 185 GLY A CA 1
ATOM 1374 C C . GLY A 1 185 ? 14.757 -17.819 0.739 1.00 88.69 185 GLY A C 1
ATOM 1375 O O . GLY A 1 185 ? 14.408 -17.766 1.915 1.00 88.69 185 GLY A O 1
ATOM 1376 N N . PHE A 1 186 ? 14.713 -16.761 -0.079 1.00 95.06 186 PHE A N 1
ATOM 1377 C CA . PHE A 1 186 ? 13.971 -15.544 0.255 1.00 95.06 186 PHE A CA 1
ATOM 1378 C C . PHE A 1 186 ? 12.481 -15.876 0.443 1.00 95.06 186 PHE A C 1
ATOM 1380 O O . PHE A 1 186 ? 11.943 -16.758 -0.235 1.00 95.06 186 PHE A O 1
ATOM 1387 N N . ARG A 1 187 ? 11.816 -15.199 1.384 1.00 94.62 187 ARG A N 1
ATOM 1388 C CA . ARG A 1 187 ? 10.393 -15.384 1.699 1.00 94.62 187 ARG A CA 1
ATOM 1389 C C . ARG A 1 187 ? 9.737 -14.022 1.856 1.00 94.62 187 ARG A C 1
ATOM 1391 O O . ARG A 1 187 ? 10.099 -13.274 2.755 1.00 94.62 187 ARG A O 1
ATOM 1398 N N . PHE A 1 188 ? 8.757 -13.724 1.007 1.00 92.25 188 PHE A N 1
ATOM 1399 C CA . PHE A 1 188 ? 7.997 -12.472 1.057 1.00 92.25 188 PHE A CA 1
ATOM 1400 C C . PHE A 1 188 ? 7.427 -12.199 2.464 1.00 92.25 188 PHE A C 1
ATOM 1402 O O . PHE A 1 188 ? 7.691 -11.148 3.047 1.00 92.25 188 PHE A O 1
ATOM 1409 N N . ASP A 1 189 ? 6.748 -13.192 3.047 1.00 93.06 189 ASP A N 1
ATOM 1410 C CA . ASP A 1 189 ? 6.053 -13.089 4.340 1.00 93.06 189 ASP A CA 1
ATOM 1411 C C . ASP A 1 189 ? 6.972 -12.752 5.535 1.00 93.06 189 ASP A C 1
ATOM 1413 O O . ASP A 1 189 ? 6.512 -12.180 6.526 1.00 93.06 189 ASP A O 1
ATOM 1417 N N . ASP A 1 190 ? 8.275 -13.056 5.454 1.00 96.19 190 ASP A N 1
ATOM 1418 C CA . ASP A 1 190 ? 9.253 -12.746 6.512 1.00 96.19 190 ASP A CA 1
ATOM 1419 C C . ASP A 1 190 ? 9.546 -11.234 6.627 1.00 96.19 190 ASP A C 1
ATOM 1421 O O . ASP A 1 190 ? 10.103 -10.777 7.635 1.00 96.19 190 ASP A O 1
ATOM 1425 N N . HIS A 1 191 ? 9.152 -10.458 5.613 1.00 96.69 191 HIS A N 1
ATOM 1426 C CA . HIS A 1 191 ? 9.447 -9.032 5.467 1.00 96.69 191 HIS A CA 1
ATOM 1427 C C . HIS A 1 191 ? 8.201 -8.135 5.432 1.00 96.69 191 HIS A C 1
ATOM 1429 O O . HIS A 1 191 ? 8.320 -6.926 5.638 1.00 96.69 191 HIS A O 1
ATOM 1435 N N . THR A 1 192 ? 7.011 -8.693 5.195 1.00 95.56 192 THR A N 1
ATOM 1436 C CA . THR A 1 192 ? 5.802 -7.927 4.840 1.00 95.56 192 THR A CA 1
ATOM 1437 C C . THR A 1 192 ? 4.646 -8.050 5.832 1.00 95.56 192 THR A C 1
ATOM 1439 O O . THR A 1 192 ? 3.529 -7.631 5.546 1.00 95.56 192 THR A O 1
ATOM 1442 N N . ALA A 1 193 ? 4.877 -8.514 7.062 1.00 94.38 193 ALA A N 1
ATOM 1443 C CA . ALA A 1 193 ? 3.831 -8.595 8.087 1.00 94.38 193 ALA A CA 1
ATOM 1444 C C . ALA A 1 193 ? 3.150 -7.237 8.389 1.00 94.38 193 ALA A C 1
ATOM 1446 O O . ALA A 1 193 ? 1.989 -7.226 8.796 1.00 94.38 193 ALA A O 1
ATOM 1447 N N . ALA A 1 194 ? 3.843 -6.114 8.150 1.00 95.44 194 ALA A N 1
ATOM 1448 C CA . ALA A 1 194 ? 3.331 -4.741 8.265 1.00 95.44 194 ALA A CA 1
ATOM 1449 C C . ALA A 1 194 ? 3.124 -4.024 6.910 1.00 95.44 194 ALA A C 1
ATOM 1451 O O . ALA A 1 194 ? 3.007 -2.798 6.875 1.00 95.44 194 ALA A O 1
ATOM 1452 N N . LEU A 1 195 ? 3.060 -4.774 5.806 1.00 97.25 195 LEU A N 1
ATOM 1453 C CA . LEU A 1 195 ? 2.864 -4.264 4.450 1.00 97.25 195 LEU A CA 1
ATOM 1454 C C . LEU A 1 195 ? 1.838 -5.125 3.687 1.00 97.25 195 LEU A C 1
ATOM 1456 O O . LEU A 1 195 ? 1.785 -6.342 3.845 1.00 97.25 195 LEU A O 1
ATOM 1460 N N . ALA A 1 196 ? 1.016 -4.502 2.854 1.00 97.25 196 ALA A N 1
ATOM 1461 C CA . ALA A 1 196 ? 0.096 -5.151 1.925 1.00 97.25 196 ALA A CA 1
ATOM 1462 C C . ALA A 1 196 ? 0.157 -4.440 0.568 1.00 97.25 196 ALA A C 1
ATOM 1464 O O . ALA A 1 196 ? 0.499 -3.257 0.513 1.00 97.25 196 ALA A O 1
ATOM 1465 N N . PHE A 1 197 ? -0.200 -5.140 -0.507 1.00 96.25 197 PHE A N 1
ATOM 1466 C CA . PHE A 1 197 ? -0.362 -4.555 -1.836 1.00 96.25 197 PHE A CA 1
ATOM 1467 C C . PHE A 1 197 ? -1.764 -4.854 -2.356 1.00 96.25 197 PHE A C 1
ATOM 1469 O O . PHE A 1 197 ? -2.167 -6.013 -2.431 1.00 96.25 197 PHE A O 1
ATOM 1476 N N . HIS A 1 198 ? -2.512 -3.811 -2.708 1.00 95.12 198 HIS A N 1
ATOM 1477 C CA . HIS A 1 198 ? -3.821 -3.931 -3.340 1.00 95.12 198 HIS A CA 1
ATOM 1478 C C . HIS A 1 198 ? -3.701 -3.501 -4.812 1.00 95.12 198 HIS A C 1
ATOM 1480 O O . HIS A 1 198 ? -3.504 -2.322 -5.106 1.00 95.12 198 HIS A O 1
ATOM 1486 N N . ASP A 1 199 ? -3.826 -4.466 -5.722 1.00 91.12 199 ASP A N 1
ATOM 1487 C CA . ASP A 1 199 ? -3.770 -4.295 -7.183 1.00 91.12 199 ASP A CA 1
ATOM 1488 C C . ASP A 1 199 ? -4.899 -3.369 -7.694 1.00 91.12 199 ASP A C 1
ATOM 1490 O O . ASP A 1 199 ? -6.068 -3.555 -7.339 1.00 91.12 199 ASP A O 1
ATOM 1494 N N . SER A 1 200 ? -4.567 -2.371 -8.526 1.00 88.56 200 SER A N 1
ATOM 1495 C CA . SER A 1 200 ? -5.535 -1.423 -9.109 1.00 88.56 200 SER A CA 1
ATOM 1496 C C . SER A 1 200 ? -6.342 -1.991 -10.277 1.00 88.56 200 SER A C 1
ATOM 1498 O O . SER A 1 200 ? -7.380 -1.419 -10.611 1.00 88.56 200 SER A O 1
ATOM 1500 N N . HIS A 1 201 ? -5.919 -3.109 -10.869 1.00 86.62 201 HIS A N 1
ATOM 1501 C CA . HIS A 1 201 ? -6.470 -3.719 -12.084 1.00 86.62 201 HIS A CA 1
ATOM 1502 C C . HIS A 1 201 ? -7.298 -4.993 -11.821 1.00 86.62 201 HIS A C 1
ATOM 1504 O O . HIS A 1 201 ? -7.755 -5.650 -12.764 1.00 86.62 201 HIS A O 1
ATOM 1510 N N . VAL A 1 202 ? -7.511 -5.353 -10.550 1.00 82.19 202 VAL A N 1
ATOM 1511 C CA . VAL A 1 202 ? -8.249 -6.560 -10.145 1.00 82.19 202 VAL A CA 1
ATOM 1512 C C . VAL A 1 202 ? -9.773 -6.368 -10.162 1.00 82.19 202 VAL A C 1
ATOM 1514 O O . VAL A 1 202 ? -10.303 -5.287 -9.891 1.00 82.19 202 VAL A O 1
ATOM 1517 N N . GLU A 1 203 ? -10.509 -7.449 -10.440 1.00 86.75 203 GLU A N 1
ATOM 1518 C CA . GLU A 1 203 ? -11.969 -7.462 -10.315 1.00 86.75 203 GLU A CA 1
ATOM 1519 C C . GLU A 1 203 ? -12.390 -7.391 -8.831 1.00 86.75 203 GLU A C 1
ATOM 1521 O O . GLU A 1 203 ? -11.856 -8.101 -7.976 1.00 86.75 203 GLU A O 1
ATOM 1526 N N . GLN A 1 204 ? -13.330 -6.501 -8.509 1.00 86.75 204 GLN A N 1
ATOM 1527 C CA . GLN A 1 204 ? -13.933 -6.360 -7.185 1.00 86.75 204 GLN A CA 1
ATOM 1528 C C . GLN A 1 204 ? -15.050 -7.394 -7.056 1.00 86.75 204 GLN A C 1
ATOM 1530 O O . GLN A 1 204 ? -16.175 -7.174 -7.500 1.00 86.75 204 GLN A O 1
ATOM 1535 N N . ASP A 1 205 ? -14.734 -8.523 -6.435 1.00 91.31 205 ASP A N 1
ATOM 1536 C CA . ASP A 1 205 ? -15.676 -9.579 -6.092 1.00 91.31 205 ASP A CA 1
ATOM 1537 C C . ASP A 1 205 ? -15.674 -9.805 -4.564 1.00 91.31 205 ASP A C 1
ATOM 1539 O O . ASP A 1 205 ? -14.806 -9.287 -3.852 1.00 91.31 205 ASP A O 1
ATOM 1543 N N . PRO A 1 206 ? -16.639 -10.554 -3.996 1.00 93.75 206 PRO A N 1
ATOM 1544 C CA . PRO A 1 206 ? -16.699 -10.763 -2.549 1.00 93.75 206 PRO A CA 1
ATOM 1545 C C . PRO A 1 206 ? -15.483 -11.478 -1.932 1.00 93.75 206 PRO A C 1
ATOM 1547 O O . PRO A 1 206 ? -15.325 -11.458 -0.711 1.00 93.75 206 PRO A O 1
ATOM 1550 N N . GLY A 1 207 ? -14.654 -12.145 -2.738 1.00 93.38 207 GLY A N 1
ATOM 1551 C CA . GLY A 1 207 ? -13.378 -12.740 -2.352 1.00 93.38 207 GLY A CA 1
ATOM 1552 C C . GLY A 1 207 ? -12.242 -11.719 -2.344 1.00 93.38 207 GLY A C 1
ATOM 1553 O O . GLY A 1 207 ? -11.564 -11.600 -1.324 1.00 93.38 207 GLY A O 1
ATOM 1554 N N . SER A 1 208 ? -12.065 -10.938 -3.416 1.00 92.62 208 SER A N 1
ATOM 1555 C CA . SER A 1 208 ? -11.016 -9.903 -3.471 1.00 92.62 208 SER A CA 1
ATOM 1556 C C . SER A 1 208 ? -11.254 -8.786 -2.445 1.00 92.62 208 SER A C 1
ATOM 1558 O O . SER A 1 208 ? -10.326 -8.375 -1.750 1.00 92.62 208 SER A O 1
ATOM 1560 N N . LEU A 1 209 ? -12.511 -8.380 -2.233 1.00 95.19 209 LEU A N 1
ATOM 1561 C CA . LEU A 1 209 ? -12.894 -7.447 -1.165 1.00 95.19 209 LEU A CA 1
ATOM 1562 C C . LEU A 1 209 ? -12.665 -8.024 0.241 1.00 95.19 209 LEU A C 1
ATOM 1564 O O . LEU A 1 209 ? -12.321 -7.280 1.159 1.00 95.19 209 LEU A O 1
ATOM 1568 N N . ARG A 1 210 ? -12.841 -9.341 0.431 1.00 96.44 210 ARG A N 1
ATOM 1569 C CA . ARG A 1 210 ? -12.531 -9.998 1.711 1.00 96.44 210 ARG A CA 1
ATOM 1570 C C . ARG A 1 210 ? -11.027 -10.009 1.971 1.00 96.44 210 ARG A C 1
ATOM 1572 O O . ARG A 1 210 ? -10.635 -9.644 3.070 1.00 96.44 210 ARG A O 1
ATOM 1579 N N . HIS A 1 211 ? -10.212 -10.315 0.959 1.00 95.12 211 HIS A N 1
ATOM 1580 C CA . HIS A 1 211 ? -8.749 -10.272 1.058 1.00 95.12 211 HIS A CA 1
ATOM 1581 C C . HIS A 1 211 ? -8.256 -8.895 1.527 1.00 95.12 211 HIS A C 1
ATOM 1583 O O . HIS A 1 211 ? -7.493 -8.819 2.482 1.00 95.12 211 HIS A O 1
ATOM 1589 N N . GLN A 1 212 ? -8.772 -7.804 0.945 1.00 96.12 212 GLN A N 1
ATOM 1590 C CA . GLN A 1 212 ? -8.434 -6.440 1.379 1.00 96.12 212 GLN A CA 1
ATOM 1591 C C . GLN A 1 212 ? -8.792 -6.174 2.856 1.00 96.12 212 GLN A C 1
ATOM 1593 O O . GLN A 1 212 ? -8.064 -5.477 3.559 1.00 96.12 212 GLN A O 1
ATOM 1598 N N . ILE A 1 213 ? -9.919 -6.703 3.350 1.00 97.88 213 ILE A N 1
ATOM 1599 C CA . ILE A 1 213 ? -10.313 -6.552 4.763 1.00 97.88 213 ILE A CA 1
ATOM 1600 C C . ILE A 1 213 ? -9.426 -7.411 5.674 1.00 97.88 213 ILE A C 1
ATOM 1602 O O . ILE A 1 213 ? -9.051 -6.950 6.753 1.00 97.88 213 ILE A O 1
ATOM 1606 N N . ASP A 1 214 ? -9.077 -8.624 5.245 1.00 97.81 214 ASP A N 1
ATOM 1607 C CA . ASP A 1 214 ? -8.194 -9.534 5.976 1.00 97.81 214 ASP A CA 1
ATOM 1608 C C . ASP A 1 214 ? -6.763 -8.968 6.065 1.00 97.81 214 ASP A C 1
ATOM 1610 O O . ASP A 1 214 ? -6.143 -9.044 7.126 1.00 97.81 214 ASP A O 1
ATOM 1614 N N . ASP A 1 215 ? -6.272 -8.301 5.015 1.00 97.88 215 ASP A N 1
ATOM 1615 C CA . ASP A 1 215 ? -5.008 -7.558 5.040 1.00 97.88 215 ASP A CA 1
ATOM 1616 C C . ASP A 1 215 ? -5.051 -6.375 6.008 1.00 97.88 215 ASP A C 1
ATOM 1618 O O . ASP A 1 215 ? -4.160 -6.232 6.844 1.00 97.88 215 ASP A O 1
ATOM 1622 N N . LEU A 1 216 ? -6.109 -5.559 5.990 1.00 98.12 216 LEU A N 1
ATOM 1623 C CA . LEU A 1 216 ? -6.266 -4.485 6.977 1.00 98.12 216 LEU A CA 1
ATOM 1624 C C . LEU A 1 216 ? -6.326 -5.043 8.413 1.00 98.12 216 LEU A C 1
ATOM 1626 O O . LEU A 1 216 ? -5.711 -4.473 9.315 1.00 98.12 216 LEU A O 1
ATOM 1630 N N . ALA A 1 217 ? -7.003 -6.176 8.626 1.00 97.56 217 ALA A N 1
ATOM 1631 C CA . ALA A 1 217 ? -7.068 -6.858 9.919 1.00 97.56 217 ALA A CA 1
ATOM 1632 C C . ALA A 1 217 ? -5.708 -7.422 10.369 1.00 97.56 217 ALA A C 1
ATOM 1634 O O . ALA A 1 217 ? -5.382 -7.358 11.557 1.00 97.56 217 ALA A O 1
ATOM 1635 N N . ARG A 1 218 ? -4.906 -7.941 9.430 1.00 96.62 218 ARG A N 1
ATOM 1636 C CA . ARG A 1 218 ? -3.520 -8.384 9.642 1.00 96.62 218 ARG A CA 1
ATOM 1637 C C . ARG A 1 218 ? -2.619 -7.211 10.018 1.00 96.62 218 ARG A C 1
ATOM 1639 O O . ARG A 1 218 ? -1.884 -7.307 10.997 1.00 96.62 218 ARG A O 1
ATOM 1646 N N . LEU A 1 219 ? -2.712 -6.098 9.292 1.00 97.31 219 LEU A N 1
ATOM 1647 C CA . LEU A 1 219 ? -1.930 -4.888 9.546 1.00 97.31 219 LEU A CA 1
ATOM 1648 C C . LEU A 1 219 ? -2.226 -4.288 10.933 1.00 97.31 219 LEU A C 1
ATOM 1650 O O . LEU A 1 219 ? -1.300 -3.860 11.618 1.00 97.31 219 LEU A O 1
ATOM 1654 N N . THR A 1 220 ? -3.481 -4.294 11.400 1.00 95.25 220 THR A N 1
ATOM 1655 C CA . THR A 1 220 ? -3.838 -3.796 12.749 1.00 95.25 220 THR A CA 1
ATOM 1656 C C . THR A 1 220 ? -3.819 -4.863 13.850 1.00 95.25 220 THR A C 1
ATOM 1658 O O . THR A 1 220 ? -4.254 -4.595 14.980 1.00 95.25 220 THR A O 1
ATOM 1661 N N . ALA A 1 221 ? -3.338 -6.075 13.551 1.00 90.19 221 ALA A N 1
ATOM 1662 C CA . ALA A 1 221 ? -3.394 -7.210 14.463 1.00 90.19 221 ALA A CA 1
ATOM 1663 C C . ALA A 1 221 ? -2.660 -6.934 15.786 1.00 90.19 221 ALA A C 1
ATOM 1665 O O . ALA A 1 221 ? -1.547 -6.412 15.827 1.00 90.19 221 ALA A O 1
ATOM 1666 N N . GLY A 1 222 ? -3.297 -7.310 16.897 1.00 88.50 222 GLY A N 1
ATOM 1667 C CA . GLY A 1 222 ? -2.784 -7.085 18.252 1.00 88.50 222 GLY A CA 1
ATOM 1668 C C . GLY A 1 222 ? -3.112 -5.711 18.853 1.00 88.50 222 GLY A C 1
ATOM 1669 O O . GLY A 1 222 ? -3.062 -5.585 20.073 1.00 88.50 222 GLY A O 1
ATOM 1670 N N . GLU A 1 223 ? -3.514 -4.721 18.046 1.00 93.19 223 GLU A N 1
ATOM 1671 C CA . GLU A 1 223 ? -3.967 -3.404 18.527 1.00 93.19 223 GLU A CA 1
ATOM 1672 C C . GLU A 1 223 ? -5.493 -3.258 18.411 1.00 93.19 223 GLU A C 1
ATOM 1674 O O . GLU A 1 223 ? -6.164 -2.959 19.399 1.00 93.19 223 GLU A O 1
ATOM 1679 N N . VAL A 1 224 ? -6.065 -3.527 17.229 1.00 94.69 224 VAL A N 1
ATOM 1680 C CA . VAL A 1 224 ? -7.515 -3.456 16.983 1.00 94.69 224 VAL A CA 1
ATOM 1681 C C . VAL A 1 224 ? -7.970 -4.608 16.091 1.00 94.69 224 VAL A C 1
ATOM 1683 O O . VAL A 1 224 ? -7.396 -4.860 15.036 1.00 94.69 224 VAL A O 1
ATOM 1686 N N . ALA A 1 225 ? -9.049 -5.283 16.496 1.00 95.75 225 ALA A N 1
ATOM 1687 C CA . ALA A 1 225 ? -9.705 -6.293 15.674 1.00 95.75 225 ALA A CA 1
ATOM 1688 C C . ALA A 1 225 ? -10.562 -5.644 14.574 1.00 95.75 225 ALA A C 1
ATOM 1690 O O . ALA A 1 225 ? -11.415 -4.794 14.861 1.00 95.75 225 ALA A O 1
ATOM 1691 N N . ILE A 1 226 ? -10.364 -6.106 13.341 1.00 97.31 226 ILE A N 1
ATOM 1692 C CA . ILE A 1 226 ? -11.216 -5.841 12.182 1.00 97.31 226 ILE A CA 1
ATOM 1693 C C . ILE A 1 226 ? -11.825 -7.179 11.757 1.00 97.31 226 ILE A C 1
ATOM 1695 O O . ILE A 1 226 ? -11.127 -8.189 11.714 1.00 97.31 226 ILE A O 1
ATOM 1699 N N . VAL A 1 227 ? -13.134 -7.209 11.504 1.00 96.50 227 VAL A N 1
ATOM 1700 C CA . VAL A 1 227 ? -13.869 -8.434 11.152 1.00 96.50 227 VAL A CA 1
ATOM 1701 C C . VAL A 1 227 ? -14.834 -8.139 10.010 1.00 96.50 227 VAL A C 1
ATOM 1703 O O . VAL A 1 227 ? -15.739 -7.315 10.168 1.00 96.50 227 VAL A O 1
ATOM 1706 N N . ALA A 1 228 ? -14.664 -8.822 8.877 1.00 96.06 228 ALA A N 1
ATOM 1707 C CA . ALA A 1 228 ? -15.611 -8.779 7.767 1.00 96.06 228 ALA A CA 1
ATOM 1708 C C . ALA A 1 228 ? -16.971 -9.378 8.175 1.00 96.06 228 ALA A C 1
ATOM 1710 O O . ALA A 1 228 ? -17.037 -10.418 8.831 1.00 96.06 228 ALA A O 1
ATOM 1711 N N . GLY A 1 229 ? -18.055 -8.721 7.770 1.00 95.62 229 GLY A N 1
ATOM 1712 C CA . GLY A 1 229 ? -19.415 -9.247 7.821 1.00 95.62 229 GLY A CA 1
ATOM 1713 C C . GLY A 1 229 ? -19.878 -9.678 6.431 1.00 95.62 229 GLY A C 1
ATOM 1714 O O . GLY A 1 229 ? -19.141 -10.320 5.678 1.00 95.62 229 GLY A O 1
ATOM 1715 N N . ASP A 1 230 ? -21.106 -9.296 6.087 1.00 97.12 230 ASP A N 1
ATOM 1716 C CA . ASP A 1 230 ? -21.669 -9.507 4.756 1.00 97.12 230 ASP A CA 1
ATOM 1717 C C . ASP A 1 230 ? -20.936 -8.645 3.716 1.00 97.12 230 ASP A C 1
ATOM 1719 O O . ASP A 1 230 ? -20.738 -7.444 3.930 1.00 97.12 230 ASP A O 1
ATOM 1723 N N . ILE A 1 231 ? -20.566 -9.260 2.591 1.00 97.25 231 ILE A N 1
ATOM 1724 C CA . ILE A 1 231 ? -20.006 -8.606 1.403 1.00 97.25 231 ILE A CA 1
ATOM 1725 C C . ILE A 1 231 ? -20.851 -9.054 0.216 1.00 97.25 231 ILE A C 1
ATOM 1727 O O . ILE A 1 231 ? -20.958 -10.251 -0.050 1.00 97.25 231 ILE A O 1
ATOM 1731 N N . ASP A 1 232 ? -21.430 -8.091 -0.484 1.00 96.12 232 ASP A N 1
ATOM 1732 C CA . ASP A 1 232 ? -22.285 -8.293 -1.642 1.00 96.12 232 ASP A CA 1
ATOM 1733 C C . ASP A 1 232 ? -21.858 -7.350 -2.775 1.00 96.12 232 ASP A C 1
ATOM 1735 O O . ASP A 1 232 ? -21.532 -6.183 -2.540 1.00 96.12 232 ASP A O 1
ATOM 1739 N N . VAL A 1 233 ? -21.831 -7.880 -3.997 1.00 93.69 233 VAL A N 1
ATOM 1740 C CA . VAL A 1 233 ? -21.442 -7.156 -5.211 1.00 93.69 233 VAL A CA 1
ATOM 1741 C C . VAL A 1 233 ? -22.465 -7.474 -6.294 1.00 93.69 233 VAL A C 1
ATOM 1743 O O . VAL A 1 233 ? -22.537 -8.598 -6.789 1.00 93.69 233 VAL A O 1
ATOM 1746 N N . GLU A 1 234 ? -23.256 -6.472 -6.661 1.00 93.50 234 GLU A N 1
ATOM 1747 C CA . GLU A 1 234 ? -24.342 -6.583 -7.632 1.00 93.50 234 GLU A CA 1
ATOM 1748 C C . GLU A 1 234 ? -23.966 -5.815 -8.906 1.00 93.50 234 GLU A C 1
ATOM 1750 O O . GLU A 1 234 ? -23.870 -4.586 -8.901 1.00 93.50 234 GLU A O 1
ATOM 1755 N N . TRP A 1 235 ? -23.732 -6.533 -10.008 1.00 89.56 235 TRP A N 1
ATOM 1756 C CA . TRP A 1 235 ? -23.498 -5.920 -11.318 1.00 89.56 235 TRP A CA 1
ATOM 1757 C C . TRP A 1 235 ? -24.733 -5.141 -11.776 1.00 89.56 235 TRP A C 1
ATOM 1759 O O . TRP A 1 235 ? -25.847 -5.662 -11.751 1.00 89.56 235 TRP A O 1
ATOM 1769 N N . VAL A 1 236 ? -24.538 -3.899 -12.218 1.00 87.50 236 VAL A N 1
ATOM 1770 C CA . VAL A 1 236 ? -25.635 -3.038 -12.669 1.00 87.50 236 VAL A CA 1
ATOM 1771 C C . VAL A 1 236 ? -25.818 -3.194 -14.177 1.00 87.50 236 VAL A C 1
ATOM 1773 O O . VAL A 1 236 ? -24.950 -2.818 -14.965 1.00 87.50 236 VAL A O 1
ATOM 1776 N N . ASP A 1 237 ? -26.968 -3.738 -14.580 1.00 82.12 237 ASP A N 1
ATOM 1777 C CA . ASP A 1 237 ? -27.296 -3.992 -15.985 1.00 82.12 237 ASP A CA 1
ATOM 1778 C C . ASP A 1 237 ? -27.105 -2.750 -16.875 1.00 82.12 237 ASP A C 1
ATOM 1780 O O . ASP A 1 237 ? -27.590 -1.653 -16.592 1.00 82.12 237 ASP A O 1
ATOM 1784 N N . GLY A 1 238 ? -26.421 -2.942 -18.006 1.00 76.75 238 GLY A N 1
ATOM 1785 C CA . GLY A 1 238 ? -26.226 -1.910 -19.030 1.00 76.75 238 GLY A CA 1
ATOM 1786 C C . GLY A 1 238 ? -25.090 -0.911 -18.773 1.00 76.75 238 GLY A C 1
ATOM 1787 O O . GLY A 1 238 ? -24.820 -0.093 -19.652 1.00 76.75 238 GLY A O 1
ATOM 1788 N N . VAL A 1 239 ? -24.383 -0.988 -17.640 1.00 79.44 239 VAL A N 1
ATOM 1789 C CA . VAL A 1 239 ? -23.194 -0.166 -17.341 1.00 79.44 239 VAL A CA 1
ATOM 1790 C C . VAL A 1 239 ? -22.020 -1.026 -16.867 1.00 79.44 239 VAL A C 1
ATOM 1792 O O . VAL A 1 239 ? -22.192 -2.137 -16.379 1.00 79.44 239 VAL A O 1
ATOM 1795 N N . ARG A 1 240 ? -20.786 -0.524 -17.007 1.00 78.56 240 ARG A N 1
ATOM 1796 C CA . ARG A 1 240 ? -19.568 -1.210 -16.527 1.00 78.56 240 ARG A CA 1
ATOM 1797 C C . ARG A 1 240 ? -19.332 -0.998 -15.025 1.00 78.56 240 ARG A C 1
ATOM 1799 O O . ARG A 1 240 ? -18.207 -0.743 -14.617 1.00 78.56 240 ARG A O 1
ATOM 1806 N N . ALA A 1 241 ? -20.385 -1.081 -14.219 1.00 88.88 241 ALA A N 1
ATOM 1807 C CA . ALA A 1 241 ? -20.334 -0.809 -12.788 1.00 88.88 241 ALA A CA 1
ATOM 1808 C C . ALA A 1 241 ? -21.001 -1.927 -11.978 1.00 88.88 241 ALA A C 1
ATOM 1810 O O . ALA A 1 241 ? -21.941 -2.570 -12.446 1.00 88.88 241 ALA A O 1
ATOM 1811 N N . ALA A 1 242 ? -20.537 -2.113 -10.747 1.00 92.19 242 ALA A N 1
ATOM 1812 C CA . ALA A 1 242 ? -21.214 -2.899 -9.731 1.00 92.19 242 ALA A CA 1
ATOM 1813 C C . ALA A 1 242 ? -21.488 -2.032 -8.502 1.00 92.19 242 ALA A C 1
ATOM 1815 O O . ALA A 1 242 ? -20.707 -1.142 -8.149 1.00 92.19 242 ALA A O 1
ATOM 1816 N N . ARG A 1 243 ? -22.622 -2.295 -7.856 1.00 95.06 243 ARG A N 1
ATOM 1817 C CA . ARG A 1 243 ? -22.929 -1.773 -6.532 1.00 95.06 243 ARG A CA 1
ATOM 1818 C C . ARG A 1 243 ? -22.337 -2.721 -5.500 1.00 95.06 243 ARG A C 1
ATOM 1820 O O . ARG A 1 243 ? -22.718 -3.887 -5.445 1.00 95.06 243 ARG A O 1
ATOM 1827 N N . THR A 1 244 ? -21.447 -2.201 -4.671 1.00 96.06 244 THR A N 1
ATOM 1828 C CA . THR A 1 244 ? -20.764 -2.956 -3.626 1.00 96.06 244 THR A CA 1
ATOM 1829 C C . THR A 1 244 ? -21.312 -2.558 -2.266 1.00 96.06 244 THR A C 1
ATOM 1831 O O . THR A 1 244 ? -21.270 -1.388 -1.880 1.00 96.06 244 THR A O 1
ATOM 1834 N N . ARG A 1 245 ? -21.804 -3.551 -1.523 1.00 97.38 245 ARG A N 1
ATOM 1835 C CA . ARG A 1 245 ? -22.321 -3.416 -0.161 1.00 97.38 245 ARG A CA 1
ATOM 1836 C C . ARG A 1 245 ? -21.458 -4.247 0.777 1.00 97.38 245 ARG A C 1
ATOM 1838 O O . ARG A 1 245 ? -21.389 -5.465 0.651 1.00 97.38 245 ARG A O 1
ATOM 1845 N N . VAL A 1 246 ? -20.800 -3.591 1.725 1.00 97.94 246 VAL A N 1
ATOM 1846 C CA . VAL A 1 246 ? -19.883 -4.232 2.676 1.00 97.94 246 VAL A CA 1
ATOM 1847 C C . VAL A 1 246 ? -20.300 -3.856 4.087 1.00 97.94 246 VAL A C 1
ATOM 1849 O O . VAL A 1 246 ? -20.469 -2.681 4.408 1.00 97.94 246 VAL A O 1
ATOM 1852 N N . THR A 1 247 ? -20.412 -4.846 4.962 1.00 98.25 247 THR A N 1
ATOM 1853 C CA . THR A 1 247 ? -20.473 -4.625 6.406 1.00 98.25 247 THR A CA 1
ATOM 1854 C C . THR A 1 247 ? -19.236 -5.207 7.065 1.00 98.25 247 THR A C 1
ATOM 1856 O O . THR A 1 247 ? -18.729 -6.248 6.656 1.00 98.25 247 THR A O 1
ATOM 1859 N N . LEU A 1 248 ? -18.730 -4.521 8.083 1.00 98.00 248 LEU A N 1
ATOM 1860 C CA . LEU A 1 248 ? -17.577 -4.957 8.863 1.00 98.00 248 LEU A CA 1
ATOM 1861 C C . LEU A 1 248 ? -17.644 -4.364 10.272 1.00 98.00 248 LEU A C 1
ATOM 1863 O O . LEU A 1 248 ? -18.421 -3.446 10.537 1.00 98.00 248 LEU A O 1
ATOM 1867 N N . THR A 1 249 ? -16.837 -4.893 11.184 1.00 97.88 249 THR A N 1
ATOM 1868 C CA . THR A 1 249 ? -16.680 -4.365 12.544 1.00 97.88 249 THR A CA 1
ATOM 1869 C C . THR A 1 249 ? -15.228 -3.960 12.768 1.00 97.88 249 THR A C 1
ATOM 1871 O O . THR A 1 249 ? -14.335 -4.747 12.474 1.00 97.88 249 THR A O 1
ATOM 1874 N N . VAL A 1 250 ? -14.988 -2.761 13.305 1.00 97.31 250 VAL A N 1
ATOM 1875 C CA . VAL A 1 250 ? -13.654 -2.200 13.585 1.00 97.31 250 VAL A CA 1
ATOM 1876 C C . VAL A 1 250 ? -13.612 -1.761 15.049 1.00 97.31 250 VAL A C 1
ATOM 1878 O O . VAL A 1 250 ? -14.335 -0.853 15.449 1.00 97.31 250 VAL A O 1
ATOM 1881 N N . GLY A 1 251 ? -12.828 -2.434 15.896 1.00 93.88 251 GLY A N 1
ATOM 1882 C CA . GLY A 1 251 ? -12.730 -2.096 17.332 1.00 93.88 251 GLY A CA 1
ATOM 1883 C C . GLY A 1 251 ? -14.035 -2.248 18.137 1.00 93.88 251 GLY A C 1
ATOM 1884 O O . GLY A 1 251 ? -14.156 -1.713 19.245 1.00 93.88 251 GLY A O 1
ATOM 1885 N N . GLY A 1 252 ? -15.006 -2.978 17.582 1.00 92.81 252 GLY A N 1
ATOM 1886 C CA . GLY A 1 252 ? -16.368 -3.127 18.102 1.00 92.81 252 GLY A CA 1
ATOM 1887 C C . GLY A 1 252 ? -17.401 -2.183 17.474 1.00 92.81 252 GLY A C 1
ATOM 1888 O O . GLY A 1 252 ? -18.593 -2.405 17.670 1.00 92.81 252 GLY A O 1
ATOM 1889 N N . GLU A 1 253 ? -16.979 -1.185 16.694 1.00 95.19 253 GLU A N 1
ATOM 1890 C CA . GLU A 1 253 ? -17.883 -0.299 15.952 1.00 95.19 253 GLU A CA 1
ATOM 1891 C C . GLU A 1 253 ? -18.301 -0.947 14.627 1.00 95.19 253 GLU A C 1
ATOM 1893 O O . GLU A 1 253 ? -17.459 -1.456 13.884 1.00 95.19 253 GLU A O 1
ATOM 1898 N N . ARG A 1 254 ? -19.602 -0.935 14.312 1.00 96.81 254 ARG A N 1
ATOM 1899 C CA . ARG A 1 254 ? -20.126 -1.494 13.057 1.00 96.81 254 ARG A CA 1
ATOM 1900 C C . ARG A 1 254 ? -20.063 -0.458 11.940 1.00 96.81 254 ARG A C 1
ATOM 1902 O O . ARG A 1 254 ? -20.662 0.608 12.048 1.00 96.81 254 ARG A O 1
ATOM 1909 N N . LEU A 1 255 ? -19.445 -0.835 10.827 1.00 97.31 255 LEU A N 1
ATOM 1910 C CA . LEU A 1 255 ? -19.456 -0.090 9.575 1.00 97.31 255 LEU A CA 1
ATOM 1911 C C . LEU A 1 255 ? -20.380 -0.764 8.559 1.00 97.31 255 LEU A C 1
ATOM 1913 O O . LEU A 1 255 ? -20.472 -1.993 8.483 1.00 97.31 255 LEU A O 1
ATOM 1917 N N . ALA A 1 256 ? -21.057 0.064 7.770 1.00 97.94 256 ALA A N 1
ATOM 1918 C CA . ALA A 1 256 ? -21.810 -0.332 6.591 1.00 97.94 256 ALA A CA 1
ATOM 1919 C C . ALA A 1 256 ? -21.439 0.632 5.462 1.00 97.94 256 ALA A C 1
ATOM 1921 O O . ALA A 1 256 ? -21.574 1.846 5.612 1.00 97.94 256 ALA A O 1
ATOM 1922 N N . LEU A 1 257 ? -20.931 0.080 4.367 1.00 97.94 257 LEU A N 1
ATOM 1923 C CA . LEU A 1 257 ? -20.453 0.786 3.188 1.00 97.94 257 LEU A CA 1
ATOM 1924 C C . LEU A 1 257 ? -21.331 0.368 2.008 1.00 97.94 257 LEU A C 1
ATOM 1926 O O . LEU A 1 257 ? -21.633 -0.814 1.851 1.00 97.94 257 LEU A O 1
ATOM 1930 N N . ASP A 1 258 ? -21.743 1.334 1.197 1.00 96.50 258 ASP A N 1
ATOM 1931 C CA . ASP A 1 258 ? -22.581 1.136 0.015 1.00 96.50 258 ASP A CA 1
ATOM 1932 C C . ASP A 1 258 ? -22.114 2.138 -1.040 1.00 96.50 258 ASP A C 1
ATOM 1934 O O . ASP A 1 258 ? -22.227 3.349 -0.837 1.00 96.50 258 ASP A O 1
ATOM 1938 N N . TYR A 1 259 ? -21.500 1.642 -2.112 1.00 95.31 259 TYR A N 1
ATOM 1939 C CA . TYR A 1 259 ? -20.916 2.466 -3.168 1.00 95.31 259 TYR A CA 1
ATOM 1940 C C . TYR A 1 259 ? -21.117 1.828 -4.545 1.00 95.31 259 TYR A C 1
ATOM 1942 O O . TYR A 1 259 ? -21.332 0.623 -4.670 1.00 95.31 259 TYR A O 1
ATOM 1950 N N . LEU A 1 260 ? -21.064 2.652 -5.589 1.00 94.00 260 LEU A N 1
ATOM 1951 C CA . LEU A 1 260 ? -21.163 2.238 -6.986 1.00 94.00 260 LEU A CA 1
ATOM 1952 C C . LEU A 1 260 ? -19.828 2.545 -7.656 1.00 94.00 260 LEU A C 1
ATOM 1954 O O . LEU A 1 260 ? -19.365 3.675 -7.565 1.00 94.00 260 LEU A O 1
ATOM 1958 N N . GLY A 1 261 ? -19.228 1.565 -8.325 1.00 91.75 261 GLY A N 1
ATOM 1959 C CA . GLY A 1 261 ? -17.957 1.755 -9.020 1.00 91.75 261 GLY A CA 1
ATOM 1960 C C . GLY A 1 261 ? -17.732 0.730 -10.125 1.00 91.75 261 GLY A C 1
ATOM 1961 O O . GLY A 1 261 ? -18.467 -0.249 -10.256 1.00 91.75 261 GLY A O 1
ATOM 1962 N N . THR A 1 262 ? -16.710 0.956 -10.938 1.00 89.19 262 THR A N 1
ATOM 1963 C CA . THR A 1 262 ? -16.238 0.035 -11.968 1.00 89.19 262 THR A CA 1
ATOM 1964 C C . THR A 1 262 ? -15.729 -1.242 -11.319 1.00 89.19 262 THR A C 1
ATOM 1966 O O . THR A 1 262 ? -14.699 -1.243 -10.663 1.00 89.19 262 THR A O 1
ATOM 1969 N N . ALA A 1 263 ? -16.400 -2.368 -11.551 1.00 83.62 263 ALA A N 1
ATOM 1970 C CA . ALA A 1 263 ? -16.048 -3.631 -10.903 1.00 83.62 263 ALA A CA 1
ATOM 1971 C C . ALA A 1 263 ? -14.665 -4.193 -11.292 1.00 83.62 263 ALA A C 1
ATOM 1973 O O . ALA A 1 263 ? -14.281 -5.220 -10.764 1.00 83.62 263 ALA A O 1
ATOM 1974 N N . LYS A 1 264 ? -13.919 -3.568 -12.212 1.00 85.44 264 LYS A N 1
ATOM 1975 C CA . LYS A 1 264 ? -12.604 -4.023 -12.709 1.00 85.44 264 LYS A CA 1
ATOM 1976 C C . LYS A 1 264 ? -11.432 -3.133 -12.272 1.00 85.44 264 LYS A C 1
ATOM 1978 O O . LYS A 1 264 ? -10.435 -3.066 -12.983 1.00 85.44 264 LYS A O 1
ATOM 1983 N N . GLN A 1 265 ? -11.591 -2.399 -11.173 1.00 86.94 265 GLN A N 1
ATOM 1984 C CA . GLN A 1 265 ? -10.537 -1.575 -10.584 1.00 86.94 265 GLN A CA 1
ATOM 1985 C C . GLN A 1 265 ? -10.618 -1.581 -9.054 1.00 86.94 265 GLN A C 1
ATOM 1987 O O . GLN A 1 265 ? -11.663 -1.906 -8.494 1.00 86.94 265 GLN A O 1
ATOM 1992 N N . LEU A 1 266 ? -9.548 -1.181 -8.366 1.00 87.94 266 LEU A N 1
ATOM 1993 C CA . LEU A 1 266 ? -9.555 -1.009 -6.908 1.00 87.94 266 LEU A CA 1
ATOM 1994 C C . LEU A 1 266 ? -10.500 0.113 -6.447 1.00 87.94 266 LEU A C 1
ATOM 1996 O O . LEU A 1 266 ? -10.534 1.191 -7.030 1.00 87.94 266 LEU A O 1
ATOM 2000 N N . SER A 1 267 ? -11.208 -0.118 -5.338 1.00 92.31 267 SER A N 1
ATOM 2001 C CA . SER A 1 267 ? -11.935 0.911 -4.585 1.00 92.31 267 SER A CA 1
ATOM 2002 C C . SER A 1 267 ? -11.207 1.245 -3.281 1.00 92.31 267 SER A C 1
ATOM 2004 O O . SER A 1 267 ? -10.914 0.349 -2.489 1.00 92.31 267 SER A O 1
ATOM 2006 N N . THR A 1 268 ? -10.972 2.528 -2.990 1.00 95.50 268 THR A N 1
ATOM 2007 C CA . THR A 1 268 ? -10.346 2.950 -1.720 1.00 95.50 268 THR A CA 1
ATOM 2008 C C . THR A 1 268 ? -11.351 3.205 -0.595 1.00 95.50 268 THR A C 1
ATOM 2010 O O . THR A 1 268 ? -10.965 3.517 0.534 1.00 95.50 268 THR A O 1
ATOM 2013 N N . VAL A 1 269 ? -12.650 3.000 -0.851 1.00 97.19 269 VAL A N 1
ATOM 2014 C CA . VAL A 1 269 ? -13.727 3.207 0.133 1.00 97.19 269 VAL A CA 1
ATOM 2015 C C . VAL A 1 269 ? -13.510 2.389 1.414 1.00 97.19 269 VAL A C 1
ATOM 2017 O O . VAL A 1 269 ? -13.711 2.915 2.509 1.00 97.19 269 VAL A O 1
ATOM 2020 N N . ILE A 1 270 ? -13.072 1.127 1.303 1.00 97.44 270 ILE A N 1
ATOM 2021 C CA . ILE A 1 270 ? -12.808 0.255 2.463 1.00 97.44 270 ILE A CA 1
ATOM 2022 C C . ILE A 1 270 ? -11.624 0.769 3.306 1.00 97.44 270 ILE A C 1
ATOM 2024 O O . ILE A 1 270 ? -11.858 1.075 4.480 1.00 97.44 270 ILE A O 1
ATOM 2028 N N . PRO A 1 271 ? -10.387 0.905 2.777 1.00 97.75 271 PRO A N 1
ATOM 2029 C CA . PRO A 1 271 ? -9.248 1.350 3.581 1.00 97.75 271 PRO A CA 1
ATOM 2030 C C . PRO A 1 271 ? -9.459 2.743 4.193 1.00 97.75 271 PRO A C 1
ATOM 2032 O O . PRO A 1 271 ? -9.176 2.923 5.378 1.00 97.75 271 PRO A O 1
ATOM 2035 N N . VAL A 1 272 ? -10.047 3.699 3.461 1.00 98.56 272 VAL A N 1
ATOM 2036 C CA . VAL A 1 272 ? -10.336 5.048 3.987 1.00 98.56 272 VAL A CA 1
ATOM 2037 C C . VAL A 1 272 ? -11.382 5.012 5.108 1.00 98.56 272 VAL A C 1
ATOM 2039 O O . VAL A 1 272 ? -11.197 5.654 6.147 1.00 98.56 272 VAL A O 1
ATOM 2042 N N . ALA A 1 273 ? -12.464 4.238 4.964 1.00 98.38 273 ALA A N 1
ATOM 2043 C CA . ALA A 1 273 ? -13.471 4.105 6.020 1.00 98.38 273 ALA A CA 1
ATOM 2044 C C . ALA A 1 273 ? -12.915 3.412 7.276 1.00 98.38 273 ALA A C 1
ATOM 2046 O O . ALA A 1 273 ? -13.189 3.854 8.397 1.00 98.38 273 ALA A O 1
ATOM 2047 N N . VAL A 1 274 ? -12.098 2.367 7.106 1.00 98.31 274 VAL A N 1
ATOM 2048 C CA . VAL A 1 274 ? -11.401 1.684 8.206 1.00 98.31 274 VAL A CA 1
ATOM 2049 C C . VAL A 1 274 ? -10.456 2.648 8.921 1.00 98.31 274 VAL A C 1
ATOM 2051 O O . VAL A 1 274 ? -10.573 2.816 10.135 1.00 98.31 274 VAL A O 1
ATOM 2054 N N . ALA A 1 275 ? -9.576 3.338 8.192 1.00 98.31 275 ALA A N 1
ATOM 2055 C CA . ALA A 1 275 ? -8.585 4.245 8.765 1.00 98.31 275 ALA A CA 1
ATOM 2056 C C . ALA A 1 275 ? -9.235 5.403 9.547 1.00 98.31 275 ALA A C 1
ATOM 2058 O O . ALA A 1 275 ? -8.859 5.676 10.692 1.00 98.31 275 ALA A O 1
ATOM 2059 N N . ARG A 1 276 ? -10.283 6.026 8.986 1.00 98.12 276 ARG A N 1
ATOM 2060 C CA . ARG A 1 276 ? -11.075 7.064 9.672 1.00 98.12 276 ARG A CA 1
ATOM 2061 C C . ARG A 1 276 ? -11.754 6.533 10.937 1.00 98.12 276 ARG A C 1
ATOM 2063 O O . ARG A 1 276 ? -11.786 7.232 11.949 1.00 98.12 276 ARG A O 1
ATOM 2070 N N . THR A 1 277 ? -12.242 5.292 10.915 1.00 97.94 277 THR A N 1
ATOM 2071 C CA . THR A 1 277 ? -12.860 4.652 12.088 1.00 97.94 277 THR A CA 1
ATOM 2072 C C . THR A 1 277 ? -11.832 4.379 13.180 1.00 97.94 277 THR A C 1
ATOM 2074 O O . THR A 1 277 ? -12.069 4.744 14.328 1.00 97.94 277 THR A O 1
ATOM 2077 N N . LEU A 1 278 ? -10.661 3.835 12.828 1.00 96.81 278 LEU A N 1
ATOM 2078 C CA . LEU A 1 278 ? -9.544 3.621 13.754 1.00 96.81 278 LEU A CA 1
ATOM 2079 C C . LEU A 1 278 ? -9.113 4.932 14.428 1.00 96.81 278 LEU A C 1
ATOM 2081 O O . LEU A 1 278 ? -8.982 4.968 15.651 1.00 96.81 278 LEU A O 1
ATOM 2085 N N . ARG A 1 279 ? -8.970 6.027 13.663 1.00 95.50 279 ARG A N 1
ATOM 2086 C CA . ARG A 1 279 ? -8.682 7.371 14.202 1.00 95.50 279 ARG A CA 1
ATOM 2087 C C . ARG A 1 279 ? -9.795 7.874 15.129 1.00 95.50 279 ARG A C 1
ATOM 2089 O O . ARG A 1 279 ? -9.495 8.469 16.164 1.00 95.50 279 ARG A O 1
ATOM 2096 N N . GLY A 1 280 ? -11.056 7.613 14.783 1.00 95.25 280 GLY A N 1
ATOM 2097 C CA . GLY A 1 280 ? -12.241 7.997 15.555 1.00 95.25 280 GLY A CA 1
ATOM 2098 C C . GLY A 1 280 ? -12.466 7.224 16.861 1.00 95.25 280 GLY A C 1
ATOM 2099 O O . GLY A 1 280 ? -13.284 7.657 17.673 1.00 95.25 280 GLY A O 1
ATOM 2100 N N . LEU A 1 281 ? -11.751 6.117 17.103 1.00 94.81 281 LEU A N 1
ATOM 2101 C CA . LEU A 1 281 ? -11.878 5.360 18.352 1.00 94.81 281 LEU A CA 1
ATOM 2102 C C . LEU A 1 281 ? -11.497 6.216 19.584 1.00 94.81 281 LEU A C 1
ATOM 2104 O O . LEU A 1 281 ? -10.606 7.072 19.496 1.00 94.81 281 LEU A O 1
ATOM 2108 N N . PRO A 1 282 ? -12.126 5.980 20.757 1.00 92.69 282 PRO A N 1
ATOM 2109 C CA . PRO A 1 282 ? -11.736 6.610 22.020 1.00 92.69 282 PRO A CA 1
ATOM 2110 C C . PRO A 1 282 ? -10.264 6.351 22.362 1.00 92.69 282 PRO A C 1
ATOM 2112 O O . PRO A 1 282 ? -9.744 5.287 22.041 1.00 92.69 282 PRO A O 1
ATOM 2115 N N . ASP A 1 283 ? -9.605 7.263 23.082 1.00 87.31 283 ASP A N 1
ATOM 2116 C CA . ASP A 1 283 ? -8.147 7.203 23.310 1.00 87.31 283 ASP A CA 1
ATOM 2117 C C . ASP A 1 283 ? -7.660 5.894 23.970 1.00 87.31 283 ASP A C 1
ATOM 2119 O O . ASP A 1 283 ? -6.561 5.437 23.684 1.00 87.31 283 ASP A O 1
ATOM 2123 N N . GLY A 1 284 ? -8.487 5.243 24.799 1.00 86.75 284 GLY A N 1
ATOM 2124 C CA . GLY A 1 284 ? -8.193 3.928 25.398 1.00 86.75 284 GLY A CA 1
ATOM 2125 C C . GLY A 1 284 ? -8.457 2.709 24.494 1.00 86.75 284 GLY A C 1
ATOM 2126 O O . GLY A 1 284 ? -8.357 1.578 24.963 1.00 86.75 284 GLY A O 1
ATOM 2127 N N . LYS A 1 285 ? -8.856 2.931 23.236 1.00 90.00 285 LYS A N 1
ATOM 2128 C CA . LYS A 1 285 ? -9.108 1.923 22.188 1.00 90.00 285 LYS A CA 1
ATOM 2129 C C . LYS A 1 285 ? -8.430 2.252 20.847 1.00 90.00 285 LYS A C 1
ATOM 2131 O O . LYS A 1 285 ? -8.413 1.397 19.968 1.00 90.00 285 LYS A O 1
ATOM 2136 N N . ARG A 1 286 ? -7.947 3.485 20.650 1.00 93.44 286 ARG A N 1
ATOM 2137 C CA . ARG A 1 286 ? -7.274 3.913 19.416 1.00 93.44 286 ARG A CA 1
ATOM 2138 C C . ARG A 1 286 ? -5.942 3.158 19.269 1.00 93.44 286 ARG A C 1
ATOM 2140 O O . ARG A 1 286 ? -5.215 3.070 20.259 1.00 93.44 286 ARG A O 1
ATOM 2147 N N . PRO A 1 287 ? -5.598 2.644 18.074 1.00 94.56 287 PRO A N 1
ATOM 2148 C CA . PRO A 1 287 ? -4.286 2.050 17.849 1.00 94.56 287 PRO A CA 1
ATOM 2149 C C . PRO A 1 287 ? -3.176 3.103 17.974 1.00 94.56 287 PRO A C 1
ATOM 2151 O O . PRO A 1 287 ? -3.373 4.295 17.728 1.00 94.56 287 PRO A O 1
ATOM 2154 N N . THR A 1 288 ? -1.989 2.641 18.350 1.00 94.62 288 THR A N 1
ATOM 2155 C CA . THR A 1 288 ? -0.750 3.429 18.402 1.00 94.62 288 THR A CA 1
ATOM 2156 C C . THR A 1 288 ? -0.134 3.634 17.017 1.00 94.62 288 THR A C 1
ATOM 2158 O O . THR A 1 288 ? 0.622 4.589 16.811 1.00 94.62 288 THR A O 1
ATOM 2161 N N . ARG A 1 289 ? -0.490 2.772 16.056 1.00 95.25 289 ARG A N 1
ATOM 2162 C CA . ARG A 1 289 ? -0.176 2.916 14.631 1.00 95.25 289 ARG A CA 1
ATOM 2163 C C . ARG A 1 289 ? -1.358 3.446 13.815 1.00 95.25 289 ARG A C 1
ATOM 2165 O O . ARG A 1 289 ? -2.519 3.263 14.175 1.00 95.25 289 ARG A O 1
ATOM 2172 N N . ARG A 1 290 ? -1.048 4.089 12.690 1.00 97.00 290 ARG A N 1
ATOM 2173 C CA . ARG A 1 290 ? -1.990 4.590 11.678 1.00 97.00 290 ARG A CA 1
ATOM 2174 C C . ARG A 1 290 ? -1.725 3.909 10.339 1.00 97.00 290 ARG A C 1
ATOM 2176 O O . ARG A 1 290 ? -0.583 3.567 10.042 1.00 97.00 290 ARG A O 1
ATOM 2183 N N . LEU A 1 291 ? -2.775 3.752 9.536 1.00 98.44 291 LEU A N 1
ATOM 2184 C CA . LEU A 1 291 ? -2.660 3.274 8.160 1.00 98.44 291 LEU A CA 1
ATOM 2185 C C . LEU A 1 291 ? -2.083 4.385 7.275 1.00 98.44 291 LEU A C 1
ATOM 2187 O O . LEU A 1 291 ? -2.649 5.480 7.212 1.00 98.44 291 LEU A O 1
ATOM 2191 N N . ALA A 1 292 ? -0.988 4.081 6.588 1.00 98.50 292 ALA A N 1
ATOM 2192 C CA . ALA A 1 292 ? -0.411 4.910 5.535 1.00 98.50 292 ALA A CA 1
ATOM 2193 C C . ALA A 1 292 ? -0.405 4.138 4.212 1.00 98.50 292 ALA A C 1
ATOM 2195 O O . ALA A 1 292 ? -0.411 2.903 4.218 1.00 98.50 292 ALA A O 1
ATOM 2196 N N . TRP A 1 293 ? -0.394 4.856 3.091 1.00 98.00 293 TRP A N 1
ATOM 2197 C CA . TRP A 1 293 ? -0.288 4.250 1.770 1.00 98.00 293 TRP A CA 1
ATOM 2198 C C . TRP A 1 293 ? 0.739 4.927 0.865 1.00 98.00 293 TRP A C 1
ATOM 2200 O O . TRP A 1 293 ? 1.120 6.071 1.108 1.00 98.00 293 TRP A O 1
ATOM 2210 N N . LEU A 1 294 ? 1.160 4.208 -0.173 1.00 97.50 294 LEU A N 1
ATOM 2211 C CA . LEU A 1 294 ? 1.976 4.696 -1.281 1.00 97.50 294 LEU A CA 1
ATOM 2212 C C . LEU A 1 294 ? 1.375 4.164 -2.585 1.00 97.50 294 LEU A C 1
ATOM 2214 O O . LEU A 1 294 ? 1.232 2.951 -2.759 1.00 97.50 294 LEU A O 1
ATOM 2218 N N . TRP A 1 295 ? 1.012 5.066 -3.491 1.00 94.50 295 TRP A N 1
ATOM 2219 C CA . TRP A 1 295 ? 0.475 4.695 -4.799 1.00 94.50 295 TRP A CA 1
ATOM 2220 C C . TRP A 1 295 ? 1.561 4.225 -5.769 1.00 94.50 295 TRP A C 1
ATOM 2222 O O . TRP A 1 295 ? 2.737 4.552 -5.636 1.00 94.50 295 TRP A O 1
ATOM 2232 N N . SER A 1 296 ? 1.127 3.452 -6.756 1.00 90.56 296 SER A N 1
ATOM 2233 C CA . SER A 1 296 ? 1.895 2.973 -7.903 1.00 90.56 296 SER A CA 1
ATOM 2234 C C . SER A 1 296 ? 0.975 2.904 -9.120 1.00 90.56 296 SER A C 1
ATOM 2236 O O . SER A 1 296 ? -0.247 2.874 -8.965 1.00 90.56 296 SER A O 1
ATOM 2238 N N . ASP A 1 297 ? 1.528 2.816 -10.328 1.00 85.12 297 ASP A N 1
ATOM 2239 C CA . ASP A 1 297 ? 0.718 2.590 -11.534 1.00 85.12 297 ASP A CA 1
ATOM 2240 C C . ASP A 1 297 ? -0.057 1.253 -11.485 1.00 85.12 297 ASP A C 1
ATOM 2242 O O . ASP A 1 297 ? -1.165 1.160 -12.008 1.00 85.12 297 ASP A O 1
ATOM 2246 N N . GLN A 1 298 ? 0.486 0.238 -10.801 1.00 88.50 298 GLN A N 1
ATOM 2247 C CA . GLN A 1 298 ? -0.122 -1.092 -10.653 1.00 88.50 298 GLN A CA 1
ATOM 2248 C C . GLN A 1 298 ? -1.094 -1.244 -9.469 1.00 88.50 298 GLN A C 1
ATOM 2250 O O . GLN A 1 298 ? -1.752 -2.278 -9.363 1.00 88.50 298 GLN A O 1
ATOM 2255 N N . GLY A 1 299 ? -1.180 -0.284 -8.543 1.00 92.88 299 GLY A N 1
ATOM 2256 C CA . GLY A 1 299 ? -1.931 -0.478 -7.297 1.00 92.88 299 GLY A CA 1
ATOM 2257 C C . GLY A 1 299 ? -1.523 0.448 -6.161 1.00 92.88 299 GLY A C 1
ATOM 2258 O O . GLY A 1 299 ? -0.914 1.497 -6.369 1.00 92.88 299 GLY A O 1
ATOM 2259 N N . VAL A 1 300 ? -1.837 0.045 -4.934 1.00 95.75 300 VAL A N 1
ATOM 2260 C CA . VAL A 1 300 ? -1.479 0.788 -3.724 1.00 95.75 300 VAL A CA 1
ATOM 2261 C C . VAL A 1 300 ? -0.837 -0.126 -2.684 1.00 95.75 300 VAL A C 1
ATOM 2263 O O . VAL A 1 300 ? -1.362 -1.186 -2.335 1.00 95.75 300 VAL A O 1
ATOM 2266 N N . TRP A 1 301 ? 0.306 0.307 -2.163 1.00 97.69 301 TRP A N 1
ATOM 2267 C CA . TRP A 1 301 ? 0.955 -0.291 -1.003 1.00 97.69 301 TRP A CA 1
ATOM 2268 C C . TRP A 1 301 ? 0.341 0.290 0.265 1.00 97.69 301 TRP A C 1
ATOM 2270 O O . TRP A 1 301 ? 0.259 1.508 0.398 1.00 97.69 301 TRP A O 1
ATOM 2280 N N . ILE A 1 302 ? -0.077 -0.555 1.206 1.00 98.44 302 ILE A N 1
ATOM 2281 C CA . ILE A 1 302 ? -0.687 -0.141 2.477 1.00 98.44 302 ILE A CA 1
ATOM 2282 C C . ILE A 1 302 ? 0.143 -0.691 3.635 1.00 98.44 302 ILE A C 1
ATOM 2284 O O . ILE A 1 302 ? 0.493 -1.868 3.665 1.00 98.44 302 ILE A O 1
ATOM 2288 N N . THR A 1 303 ? 0.457 0.159 4.607 1.00 98.25 303 THR A N 1
ATOM 2289 C CA . THR A 1 303 ? 1.302 -0.168 5.762 1.00 98.25 303 THR A CA 1
ATOM 2290 C C . THR A 1 303 ? 0.724 0.421 7.052 1.00 98.25 303 THR A C 1
ATOM 2292 O O . THR A 1 303 ? -0.184 1.255 7.022 1.00 98.25 303 THR A O 1
ATOM 2295 N N . VAL A 1 304 ? 1.250 -0.003 8.203 1.00 97.06 304 VAL A N 1
ATOM 2296 C CA . VAL A 1 304 ? 0.954 0.594 9.513 1.00 97.06 304 VAL A CA 1
ATOM 2297 C C . VAL A 1 304 ? 2.205 1.216 10.119 1.00 97.06 304 VAL A C 1
ATOM 2299 O O . VAL A 1 304 ? 3.150 0.520 10.480 1.00 97.06 304 VAL A O 1
ATOM 2302 N N . LEU A 1 305 ? 2.176 2.532 10.311 1.00 96.56 305 LEU A N 1
ATOM 2303 C CA . LEU A 1 305 ? 3.294 3.305 10.857 1.00 96.56 305 LEU A CA 1
ATOM 2304 C C . LEU A 1 305 ? 2.943 3.841 12.249 1.00 96.56 305 LEU A C 1
ATOM 2306 O O . LEU A 1 305 ? 1.770 4.143 12.495 1.00 96.56 305 LEU A O 1
ATOM 2310 N N . PRO A 1 306 ? 3.909 4.010 13.171 1.00 94.56 306 PRO A N 1
ATOM 2311 C CA . PRO A 1 306 ? 3.674 4.724 14.426 1.00 94.56 306 PRO A CA 1
ATOM 2312 C C . PRO A 1 306 ? 3.012 6.087 14.171 1.00 94.56 306 PRO A C 1
ATOM 2314 O O . PRO A 1 306 ? 3.447 6.846 13.308 1.00 94.56 306 PRO A O 1
ATOM 2317 N N . ALA A 1 307 ? 1.964 6.429 14.927 1.00 90.38 307 ALA A N 1
ATOM 2318 C CA . ALA A 1 307 ? 1.107 7.585 14.625 1.00 90.38 307 ALA A CA 1
ATOM 2319 C C . ALA A 1 307 ? 1.819 8.959 14.633 1.00 90.38 307 ALA A C 1
ATOM 2321 O O . ALA A 1 307 ? 1.237 9.944 14.182 1.00 90.38 307 ALA A O 1
ATOM 2322 N N . GLY A 1 308 ? 3.042 9.023 15.172 1.00 90.50 308 GLY A N 1
ATOM 2323 C CA . GLY A 1 308 ? 3.908 10.204 15.205 1.00 90.50 308 GLY A CA 1
ATOM 2324 C C . GLY A 1 308 ? 5.032 10.224 14.160 1.00 90.50 308 GLY A C 1
ATOM 2325 O O . GLY A 1 308 ? 5.919 11.065 14.287 1.00 90.50 308 GLY A O 1
ATOM 2326 N N . VAL A 1 309 ? 5.041 9.316 13.175 1.00 95.38 309 VAL A N 1
ATOM 2327 C CA . VAL A 1 309 ? 5.958 9.402 12.023 1.00 95.38 309 VAL A CA 1
ATOM 2328 C C . VAL A 1 309 ? 5.654 10.664 11.208 1.00 95.38 309 VAL A C 1
ATOM 2330 O O . VAL A 1 309 ? 4.498 11.018 10.985 1.00 95.38 309 VAL A O 1
ATOM 2333 N N . ASP A 1 310 ? 6.706 11.339 10.755 1.00 96.50 310 ASP A N 1
ATOM 2334 C CA . ASP A 1 310 ? 6.623 12.475 9.839 1.00 96.50 310 ASP A CA 1
ATOM 2335 C C . ASP A 1 310 ? 6.747 11.965 8.394 1.00 96.50 310 ASP A C 1
ATOM 2337 O O . ASP A 1 310 ? 7.848 11.658 7.933 1.00 96.50 310 ASP A O 1
ATOM 2341 N N . LEU A 1 311 ? 5.613 11.837 7.693 1.00 97.00 311 LEU A N 1
ATOM 2342 C CA . LEU A 1 311 ? 5.589 11.355 6.304 1.00 97.00 311 LEU A CA 1
ATOM 2343 C C . LEU A 1 311 ? 6.283 12.320 5.337 1.00 97.00 311 LEU A C 1
ATOM 2345 O O . LEU A 1 311 ? 6.977 11.874 4.433 1.00 97.00 311 LEU A O 1
ATOM 2349 N N . ALA A 1 312 ? 6.188 13.634 5.566 1.00 96.56 312 ALA A N 1
ATOM 2350 C CA . ALA A 1 312 ? 6.869 14.614 4.721 1.00 96.56 312 ALA A CA 1
ATOM 2351 C C . ALA A 1 312 ? 8.396 14.493 4.847 1.00 96.56 312 ALA A C 1
ATOM 2353 O O . ALA A 1 312 ? 9.124 14.703 3.876 1.00 96.56 312 ALA A O 1
ATOM 2354 N N . ARG A 1 313 ? 8.890 14.113 6.032 1.00 97.56 313 ARG A N 1
ATOM 2355 C CA . ARG A 1 313 ? 10.294 13.745 6.214 1.00 97.56 313 ARG A CA 1
ATOM 2356 C C . ARG A 1 313 ? 10.638 12.399 5.574 1.00 97.56 313 ARG A C 1
ATOM 2358 O O . ARG A 1 313 ? 11.682 12.325 4.938 1.00 97.56 313 ARG A O 1
ATOM 2365 N N . LEU A 1 314 ? 9.799 11.372 5.721 1.00 97.75 314 LEU A N 1
ATOM 2366 C CA . LEU A 1 314 ? 9.997 10.071 5.064 1.00 97.75 314 LEU A CA 1
ATOM 2367 C C . LEU A 1 314 ? 10.153 10.243 3.543 1.00 97.75 314 LEU A C 1
ATOM 2369 O O . LEU A 1 314 ? 11.122 9.758 2.961 1.00 97.75 314 LEU A O 1
ATOM 2373 N N . ASP A 1 315 ? 9.261 11.016 2.925 1.00 97.94 315 ASP A N 1
ATOM 2374 C CA . ASP A 1 315 ? 9.308 11.331 1.498 1.00 97.94 315 ASP A CA 1
ATOM 2375 C C . ASP A 1 315 ? 10.548 12.154 1.122 1.00 97.94 315 ASP A C 1
ATOM 2377 O O . ASP A 1 315 ? 11.194 11.873 0.113 1.00 97.94 315 ASP A O 1
ATOM 2381 N N . ALA A 1 316 ? 10.939 13.134 1.944 1.00 97.31 316 ALA A N 1
ATOM 2382 C CA . ALA A 1 316 ? 12.153 13.921 1.716 1.00 97.31 316 ALA A CA 1
ATOM 2383 C C . ALA A 1 316 ? 13.445 13.089 1.847 1.00 97.31 316 ALA A C 1
ATOM 2385 O O . ALA A 1 316 ? 14.391 13.299 1.084 1.00 97.31 316 ALA A O 1
ATOM 2386 N N . ASP A 1 317 ? 13.486 12.139 2.786 1.00 98.00 317 ASP A N 1
ATOM 2387 C CA . ASP A 1 317 ? 14.611 11.223 2.974 1.00 98.00 317 ASP A CA 1
ATOM 2388 C C . ASP A 1 317 ? 14.704 10.233 1.789 1.00 98.00 317 ASP A C 1
ATOM 2390 O O . ASP A 1 317 ? 15.813 9.895 1.365 1.00 98.00 317 ASP A O 1
ATOM 2394 N N . LEU A 1 318 ? 13.584 9.847 1.160 1.00 97.50 318 LEU A N 1
ATOM 2395 C CA . LEU A 1 318 ? 13.557 9.082 -0.099 1.00 97.50 318 LEU A CA 1
ATOM 2396 C C . LEU A 1 318 ? 13.990 9.939 -1.307 1.00 97.50 318 LEU A C 1
ATOM 2398 O O . LEU A 1 318 ? 14.918 9.544 -2.026 1.00 97.50 318 LEU A O 1
ATOM 2402 N N . GLY A 1 319 ? 13.423 11.137 -1.470 1.00 96.31 319 GLY A N 1
ATOM 2403 C CA . GLY A 1 319 ? 13.757 12.106 -2.522 1.00 96.31 319 GLY A CA 1
ATOM 2404 C C . GLY A 1 319 ? 13.420 11.596 -3.927 1.00 96.31 319 GLY A C 1
ATOM 2405 O O . GLY A 1 319 ? 12.389 10.963 -4.120 1.00 96.31 319 GLY A O 1
ATOM 2406 N N . ASP A 1 320 ? 14.325 11.800 -4.891 1.00 95.00 320 ASP A N 1
ATOM 2407 C CA . ASP A 1 320 ? 14.183 11.398 -6.310 1.00 95.00 320 ASP A CA 1
ATOM 2408 C C . ASP A 1 320 ? 14.023 9.872 -6.554 1.00 95.00 320 ASP A C 1
ATOM 2410 O O . ASP A 1 320 ? 14.004 9.423 -7.699 1.00 95.00 320 ASP A O 1
ATOM 2414 N N . LEU A 1 321 ? 13.955 9.060 -5.491 1.00 96.56 321 LEU A N 1
ATOM 2415 C CA . LEU A 1 321 ? 13.606 7.635 -5.537 1.00 96.56 321 LEU A CA 1
ATOM 2416 C C . LEU A 1 321 ? 12.085 7.403 -5.497 1.00 96.56 321 LEU A C 1
ATOM 2418 O O . LEU A 1 321 ? 11.626 6.307 -5.820 1.00 96.56 321 LEU A O 1
ATOM 2422 N N . LEU A 1 322 ? 11.307 8.407 -5.090 1.00 95.31 322 LEU A N 1
ATOM 2423 C CA . LEU A 1 322 ? 9.862 8.443 -5.289 1.00 95.31 322 LEU A CA 1
ATOM 2424 C C . LEU A 1 322 ? 9.540 8.904 -6.712 1.00 95.31 322 LEU A C 1
ATOM 2426 O O . LEU A 1 322 ? 10.269 9.694 -7.315 1.00 95.31 322 LEU A O 1
ATOM 2430 N N . GLU A 1 323 ? 8.423 8.420 -7.246 1.00 89.31 323 GLU A N 1
ATOM 2431 C CA . GLU A 1 323 ? 7.941 8.854 -8.553 1.00 89.31 323 GLU A CA 1
ATOM 2432 C C . GLU A 1 323 ? 7.327 10.258 -8.474 1.00 89.31 323 GLU A C 1
ATOM 2434 O O . GLU A 1 323 ? 6.857 10.711 -7.429 1.00 89.31 323 GLU A O 1
ATOM 2439 N N . ALA A 1 324 ? 7.367 11.000 -9.581 1.00 80.94 324 ALA A N 1
ATOM 2440 C CA . ALA A 1 324 ? 7.011 12.415 -9.575 1.00 80.94 324 ALA A CA 1
ATOM 2441 C C . ALA A 1 324 ? 5.523 12.629 -9.238 1.00 80.94 324 ALA A C 1
ATOM 2443 O O . ALA A 1 324 ? 4.646 12.311 -10.038 1.00 80.94 324 ALA A O 1
ATOM 2444 N N . GLY A 1 325 ? 5.252 13.230 -8.075 1.00 79.38 325 GLY A N 1
ATOM 2445 C CA . GLY A 1 325 ? 3.892 13.440 -7.564 1.00 79.38 325 GLY A CA 1
ATOM 2446 C C . GLY A 1 325 ? 3.354 12.296 -6.698 1.00 79.38 325 GLY A C 1
ATOM 2447 O O . GLY A 1 325 ? 2.192 12.347 -6.309 1.00 79.38 325 GLY A O 1
ATOM 2448 N N . VAL A 1 326 ? 4.187 11.302 -6.377 1.00 87.81 326 VAL A N 1
ATOM 2449 C CA . VAL A 1 326 ? 3.863 10.161 -5.513 1.00 87.81 326 VAL A CA 1
ATOM 2450 C C . VAL A 1 326 ? 4.635 10.288 -4.194 1.00 87.81 326 VAL A C 1
ATOM 2452 O O . VAL A 1 326 ? 5.818 10.623 -4.193 1.00 87.81 326 VAL A O 1
ATOM 2455 N N . GLY A 1 327 ? 3.974 10.019 -3.069 1.00 94.44 327 GLY A N 1
ATOM 2456 C CA . GLY A 1 327 ? 4.555 10.065 -1.723 1.00 94.44 327 GLY A CA 1
ATOM 2457 C C . GLY A 1 327 ? 3.717 9.263 -0.728 1.00 94.44 327 GLY A C 1
ATOM 2458 O O . GLY A 1 327 ? 2.643 8.766 -1.082 1.00 94.44 327 GLY A O 1
ATOM 2459 N N . TRP A 1 328 ? 4.209 9.106 0.499 1.00 97.69 328 TRP A N 1
ATOM 2460 C CA . TRP A 1 328 ? 3.476 8.421 1.560 1.00 97.69 328 TRP A CA 1
ATOM 2461 C C . TRP A 1 328 ? 2.390 9.323 2.148 1.00 97.69 328 TRP A C 1
ATOM 2463 O O . TRP A 1 328 ? 2.647 10.438 2.599 1.00 97.69 328 TRP A O 1
ATOM 2473 N N . GLU A 1 329 ? 1.166 8.806 2.243 1.00 97.69 329 GLU A N 1
ATOM 2474 C CA . GLU A 1 329 ? 0.023 9.563 2.759 1.00 97.69 329 GLU A CA 1
ATOM 2475 C C . GLU A 1 329 ? -0.719 8.822 3.874 1.00 97.69 329 GLU A C 1
ATOM 2477 O O . GLU A 1 329 ? -0.814 7.595 3.879 1.00 97.69 329 GLU A O 1
ATOM 2482 N N . TRP A 1 330 ? -1.322 9.568 4.806 1.00 98.38 330 TRP A N 1
ATOM 2483 C CA . TRP A 1 330 ? -2.219 8.995 5.810 1.00 98.38 330 TRP A CA 1
ATOM 2484 C C . TRP A 1 330 ? -3.579 8.651 5.197 1.00 98.38 330 TRP A C 1
ATOM 2486 O O . TRP A 1 330 ? -4.343 9.540 4.825 1.00 98.38 330 TRP A O 1
ATOM 2496 N N . VAL A 1 331 ? -3.928 7.362 5.183 1.00 98.50 331 VAL A N 1
ATOM 2497 C CA . VAL A 1 331 ? -5.156 6.835 4.555 1.00 98.50 331 VAL A CA 1
ATOM 2498 C C . VAL A 1 331 ? -6.426 7.487 5.117 1.00 98.50 331 VAL A C 1
ATOM 2500 O O . VAL A 1 331 ? -7.409 7.679 4.406 1.00 98.50 331 VAL A O 1
ATOM 2503 N N . ASP A 1 332 ? -6.425 7.861 6.400 1.00 97.94 332 ASP A N 1
ATOM 2504 C CA . ASP A 1 332 ? -7.585 8.486 7.040 1.00 97.94 332 ASP A CA 1
ATOM 2505 C C . ASP A 1 332 ? -7.832 9.953 6.621 1.00 97.94 332 ASP A C 1
ATOM 2507 O O . ASP A 1 332 ? -8.951 10.454 6.771 1.00 97.94 332 ASP A O 1
ATOM 2511 N N . GLU A 1 333 ? -6.818 10.618 6.059 1.00 97.56 333 GLU A N 1
ATOM 2512 C CA . GLU A 1 333 ? -6.853 12.025 5.627 1.00 97.56 333 GLU A CA 1
ATOM 2513 C C . GLU A 1 333 ? -7.264 12.171 4.153 1.00 97.56 333 GLU A C 1
ATOM 2515 O O . GLU A 1 333 ? -7.729 13.236 3.742 1.00 97.56 333 GLU A O 1
ATOM 2520 N N . GLN A 1 334 ? -7.183 11.080 3.390 1.00 97.12 334 GLN A N 1
ATOM 2521 C CA . GLN A 1 334 ? -7.511 11.024 1.968 1.00 97.12 334 GLN A CA 1
ATOM 2522 C C . GLN A 1 334 ? -9.007 10.904 1.699 1.00 97.12 334 GLN A C 1
ATOM 2524 O O . GLN A 1 334 ? -9.780 10.501 2.574 1.00 97.12 334 GLN A O 1
ATOM 2529 N N . GLN A 1 335 ? -9.440 11.260 0.485 1.00 95.50 335 GLN A N 1
ATOM 2530 C CA . GLN A 1 335 ? -10.819 11.020 0.058 1.00 95.50 335 GLN A CA 1
ATOM 2531 C C . GLN A 1 335 ? -10.999 9.589 -0.459 1.00 95.50 335 GLN A C 1
ATOM 2533 O O . GLN A 1 335 ? -10.129 9.082 -1.162 1.00 95.50 335 GLN A O 1
ATOM 2538 N N . PRO A 1 336 ? -12.118 8.924 -0.121 1.00 94.81 336 PRO A N 1
ATOM 2539 C CA . PRO A 1 336 ? -12.442 7.639 -0.712 1.00 94.81 336 PRO A CA 1
ATOM 2540 C C . PRO A 1 336 ? -12.836 7.846 -2.176 1.00 94.81 336 PRO A C 1
ATOM 2542 O O . PRO A 1 336 ? -13.670 8.699 -2.477 1.00 94.81 336 PRO A O 1
ATOM 2545 N N . MET A 1 337 ? -12.264 7.030 -3.049 1.00 93.50 337 MET A N 1
ATOM 2546 C CA . MET A 1 337 ? -12.597 6.926 -4.465 1.00 93.50 337 MET A CA 1
ATOM 2547 C C . MET A 1 337 ? -13.267 5.571 -4.666 1.00 93.50 337 MET A C 1
ATOM 2549 O O . MET A 1 337 ? -12.747 4.541 -4.215 1.00 93.50 337 MET A O 1
ATOM 2553 N N . ALA A 1 338 ? -14.438 5.555 -5.298 1.00 91.62 338 ALA A N 1
ATOM 2554 C CA . ALA A 1 338 ? -14.977 4.308 -5.806 1.00 91.62 338 ALA A CA 1
ATOM 2555 C C . ALA A 1 338 ? -14.112 3.838 -6.983 1.00 91.62 338 ALA A C 1
ATOM 2557 O O . ALA A 1 338 ? -13.469 4.629 -7.670 1.00 91.62 338 ALA A O 1
ATOM 2558 N N . ALA A 1 339 ? -14.102 2.532 -7.233 1.00 87.06 339 ALA A N 1
ATOM 2559 C CA . ALA A 1 339 ? -13.412 1.992 -8.396 1.00 87.06 339 ALA A CA 1
ATOM 2560 C C . ALA A 1 339 ? -13.917 2.669 -9.686 1.00 87.06 339 ALA A C 1
ATOM 2562 O O . ALA A 1 339 ? -15.124 2.863 -9.842 1.00 87.06 339 ALA A O 1
ATOM 2563 N N . GLY A 1 340 ? -13.039 3.015 -10.628 1.00 82.12 340 GLY A N 1
ATOM 2564 C CA . GLY A 1 340 ? -13.418 3.757 -11.840 1.00 82.12 340 GLY A CA 1
ATOM 2565 C C . GLY A 1 340 ? -13.456 5.278 -11.718 1.00 82.12 340 GLY A C 1
ATOM 2566 O O . GLY A 1 340 ? -13.769 5.921 -12.718 1.00 82.12 340 GLY A O 1
ATOM 2567 N N . GLU A 1 341 ? -13.194 5.844 -10.540 1.00 81.00 341 GLU A N 1
ATOM 2568 C CA . GLU A 1 341 ? -13.085 7.292 -10.342 1.00 81.00 341 GLU A CA 1
ATOM 2569 C C . GLU A 1 341 ? -11.604 7.716 -10.382 1.00 81.00 341 GLU A C 1
ATOM 2571 O O . GLU A 1 341 ? -10.779 7.129 -9.685 1.00 81.00 341 GLU A O 1
ATOM 2576 N N . GLU A 1 342 ? -11.293 8.731 -11.197 1.00 59.44 342 GLU A N 1
ATOM 2577 C CA . GLU A 1 342 ? -10.004 9.446 -11.306 1.00 59.44 342 GLU A CA 1
ATOM 2578 C C . GLU A 1 342 ? -10.237 10.951 -11.072 1.00 59.44 342 GLU A C 1
ATOM 2580 O O . GLU A 1 342 ? -11.250 11.473 -11.606 1.00 59.44 342 GLU A O 1
#

Organism: Pseudonocardia sediminis (NCBI:txid1397368)

Secondary structure (DSSP, 8-state):
-PPPPPPHHHHHHHHHHHHHHHHHHHHHHHHHHHHHTT-TT--HHHHHHHHHHHHHHHHHHHHHHHHHHHHHHHHHHHTSPPP-------------------------------------------HHHHHHHHHHHHHHHHTT-SBS-PPPGGGTHHHHHHH-SS--HHHHHHHHHHHHHHSBTB-GGGTBTTEEEEETTS---TTHHHHHHHHHHHHTTTT--EEEEEEEEEE-TTSS-EEEEEEEEETTEEEEEEEEE-TTS---HHHHHHHHHHHHS-TTTS-SEEEEEEEETTEEEEEEEETT--HHHHHHHHGGGS-TT--EEETTTSPP--TT--

Solvent-accessible surface area (backbone atoms only — not comparable to full-atom values): 19491 Å² total; per-residue (Å²): 133,81,86,77,82,80,53,71,46,48,53,51,21,49,51,41,40,49,50,22,51,51,56,23,49,51,30,43,48,54,38,51,52,54,57,73,72,59,62,86,80,67,53,77,61,70,62,43,45,35,52,54,50,21,52,50,43,36,52,52,36,42,52,47,18,54,47,41,36,52,50,38,50,48,56,49,62,73,66,54,83,72,84,83,78,93,79,91,79,87,83,83,89,88,82,90,86,84,88,83,90,81,87,83,84,89,78,91,79,78,78,90,67,83,78,79,81,67,84,75,79,74,52,70,55,54,72,69,42,49,54,45,45,42,47,49,51,51,58,41,40,78,55,48,39,35,17,90,35,70,76,63,47,80,56,32,39,42,34,26,30,71,76,35,83,82,59,36,51,65,40,58,59,55,13,48,82,44,15,35,80,82,36,81,81,55,59,55,72,53,27,32,57,24,45,46,77,49,54,36,72,40,60,60,41,62,63,56,54,42,50,56,49,51,47,53,23,51,49,35,54,97,62,37,61,49,44,84,58,60,59,46,66,46,76,42,87,98,53,81,33,22,41,40,37,41,32,35,32,52,74,81,46,78,48,78,48,79,50,68,23,23,37,58,21,46,52,42,46,60,61,24,53,50,31,39,48,46,70,67,38,56,84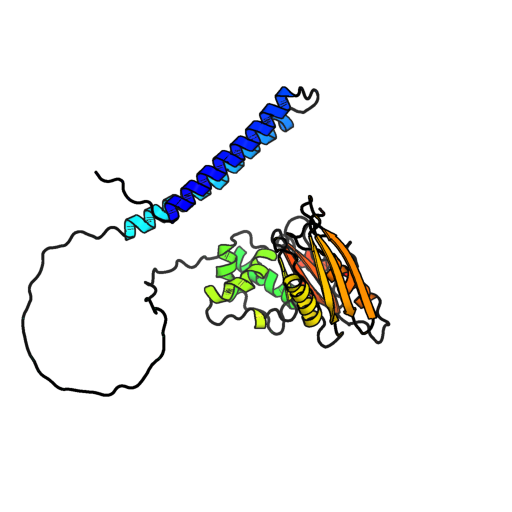,96,62,33,52,70,51,38,48,32,32,36,72,54,97,65,22,36,38,39,33,45,31,58,66,82,66,58,46,74,54,55,41,60,74,55,40,91,28,43,58,97,95,48,57,60,41,53,35,48,79,50,82,63,36,47,10,78,64,132